Protein AF-A0A2G5IJX2-F1 (afdb_monomer_lite)

Radius of gyration: 26.27 Å; chains: 1; bounding box: 45×70×96 Å

pLDDT: mean 86.63, std 14.32, range [39.59, 98.12]

Sequence (289 aa):
MSSTRTEAAEQAESRHSSRAVPEVVTGLLVRKVVSAARAVIERFRAGTHHGLYPTAVEEILREFCLAHLGAALWSGMKDEAATAFRSGDGSPAGAGRYFLDRFIETVSVPERKEVTVVGHGSGVPLMNAFLAAFDARRGSAGSPLSADFRVRDVVALAPMCTFPELASTLRRRNTAFERFRMFALTDEAEKADHLVPVAYPRSLLYFVSGALERDPNGTSAAVPLSGMARWYGSGQTAGGAEAEEVRVVADAEPRAFVLSPGAECGARSHAQFRTDPALLANLQVMISG

Structure (mmCIF, N/CA/C/O backbone):
data_AF-A0A2G5IJX2-F1
#
_entry.id   AF-A0A2G5IJX2-F1
#
loop_
_atom_site.group_PDB
_atom_site.id
_atom_site.type_symbol
_atom_site.label_atom_id
_atom_site.label_alt_id
_atom_site.label_comp_id
_atom_site.label_asym_id
_atom_site.label_entity_id
_atom_site.label_seq_id
_atom_site.pdbx_PDB_ins_code
_atom_site.Cartn_x
_atom_site.Cartn_y
_atom_site.Cartn_z
_atom_site.occupancy
_atom_site.B_iso_or_equiv
_atom_site.auth_seq_id
_atom_site.auth_comp_id
_atom_site.auth_asym_id
_atom_site.auth_atom_id
_atom_site.pdbx_PDB_model_num
ATOM 1 N N . MET A 1 1 ? 20.531 53.215 -67.821 1.00 50.56 1 MET A N 1
ATOM 2 C CA . MET A 1 1 ? 19.531 52.208 -67.397 1.00 50.56 1 MET A CA 1
ATOM 3 C C . MET A 1 1 ? 20.175 50.834 -67.485 1.00 50.56 1 MET A C 1
ATOM 5 O O . MET A 1 1 ? 20.846 50.582 -68.471 1.00 50.56 1 MET A O 1
ATOM 9 N N . SER A 1 2 ? 19.945 49.989 -66.471 1.00 51.69 2 SER A N 1
ATOM 10 C CA . SER A 1 2 ? 20.238 48.542 -66.441 1.00 51.69 2 SER A CA 1
ATOM 11 C C . SER A 1 2 ? 21.600 48.052 -65.910 1.00 51.69 2 SER A C 1
ATOM 13 O O . SER A 1 2 ? 22.233 47.239 -66.569 1.00 51.69 2 SER A O 1
ATOM 15 N N . SER A 1 3 ? 22.037 48.465 -64.707 1.00 53.56 3 SER A N 1
ATOM 16 C CA . SER A 1 3 ? 23.084 47.702 -63.981 1.00 53.56 3 SER A CA 1
ATOM 17 C C . SER A 1 3 ? 23.148 47.925 -62.457 1.00 53.56 3 SER A C 1
ATOM 19 O O . SER A 1 3 ? 24.221 47.888 -61.875 1.00 53.56 3 SER A O 1
ATOM 21 N N . THR A 1 4 ? 22.025 48.183 -61.783 1.00 49.19 4 THR A N 1
ATOM 22 C CA . THR A 1 4 ? 21.986 48.268 -60.300 1.00 49.19 4 THR A CA 1
ATOM 23 C C . THR A 1 4 ? 20.818 47.504 -59.677 1.00 49.19 4 THR A C 1
ATOM 25 O O . THR A 1 4 ? 20.640 47.509 -58.465 1.00 49.19 4 THR A O 1
ATOM 28 N N . ARG A 1 5 ? 20.011 46.813 -60.496 1.00 46.12 5 ARG A N 1
ATOM 29 C CA . ARG A 1 5 ? 18.853 46.033 -60.027 1.00 46.12 5 ARG A CA 1
ATOM 30 C C . ARG A 1 5 ? 19.132 44.533 -59.890 1.00 46.12 5 ARG A C 1
ATOM 32 O O . ARG A 1 5 ? 18.280 43.827 -59.370 1.00 46.12 5 ARG A O 1
ATOM 39 N N . THR A 1 6 ? 20.305 44.071 -60.323 1.00 50.03 6 THR A N 1
ATOM 40 C CA . THR A 1 6 ? 20.683 42.648 -60.297 1.00 50.03 6 THR A CA 1
ATOM 41 C C . THR A 1 6 ? 21.482 42.287 -59.038 1.00 50.03 6 THR A C 1
ATOM 43 O O . THR A 1 6 ? 21.251 41.232 -58.463 1.00 50.03 6 THR A O 1
ATOM 46 N N . GLU A 1 7 ? 22.305 43.195 -58.502 1.00 44.94 7 GLU A N 1
ATOM 47 C CA . GLU A 1 7 ? 23.100 42.923 -57.286 1.00 44.94 7 GLU A CA 1
ATOM 48 C C . GLU A 1 7 ? 22.260 42.892 -55.994 1.00 44.94 7 GLU A C 1
ATOM 50 O O . GLU A 1 7 ? 22.584 42.174 -55.051 1.00 44.94 7 GLU A O 1
ATOM 55 N N . ALA A 1 8 ? 21.129 43.608 -55.955 1.00 45.62 8 ALA A N 1
ATOM 56 C CA . ALA A 1 8 ? 20.218 43.583 -54.806 1.00 45.62 8 ALA A CA 1
ATOM 57 C C . ALA A 1 8 ? 19.351 42.308 -54.738 1.00 45.62 8 ALA A C 1
ATOM 59 O O . ALA A 1 8 ? 18.796 42.005 -53.682 1.00 45.62 8 ALA A O 1
ATOM 60 N N . ALA A 1 9 ? 19.228 41.563 -55.843 1.00 44.25 9 ALA A N 1
ATOM 61 C CA . ALA A 1 9 ? 18.498 40.296 -55.883 1.00 44.25 9 ALA A CA 1
ATOM 62 C C . ALA A 1 9 ? 19.392 39.109 -55.480 1.00 44.25 9 ALA A C 1
ATOM 64 O O . ALA A 1 9 ? 18.929 38.200 -54.800 1.00 44.25 9 ALA A O 1
ATOM 65 N N . GLU A 1 10 ? 20.688 39.163 -55.794 1.00 41.50 10 GLU A N 1
ATOM 66 C CA . GLU A 1 10 ? 21.641 38.087 -55.483 1.00 41.50 10 GLU A CA 1
ATOM 67 C C . GLU A 1 10 ? 22.103 38.101 -54.011 1.00 41.50 10 GLU A C 1
ATOM 69 O O . GLU A 1 10 ? 22.439 37.067 -53.437 1.00 41.50 10 GLU A O 1
ATOM 74 N N . GLN A 1 11 ? 22.017 39.253 -53.332 1.00 43.00 11 GLN A N 1
ATOM 75 C CA . GLN A 1 11 ? 22.249 39.349 -51.882 1.00 43.00 11 GLN A CA 1
ATOM 76 C C . GLN A 1 11 ? 21.016 39.016 -51.022 1.00 43.00 11 GLN A C 1
ATOM 78 O O . GLN A 1 11 ? 21.132 38.899 -49.800 1.00 43.00 11 GLN A O 1
ATOM 83 N N . ALA A 1 12 ? 19.839 38.834 -51.629 1.00 41.88 12 ALA A N 1
ATOM 84 C CA . ALA A 1 12 ? 18.621 38.439 -50.919 1.00 41.88 12 ALA A CA 1
ATOM 85 C C . ALA A 1 12 ? 18.443 36.909 -50.834 1.00 41.88 12 ALA A C 1
ATOM 87 O O . ALA A 1 12 ? 17.737 36.431 -49.944 1.00 41.88 12 ALA A O 1
ATOM 88 N N . GLU A 1 13 ? 19.122 36.141 -51.693 1.00 40.66 13 GLU A N 1
ATOM 89 C CA . GLU A 1 13 ? 18.984 34.679 -51.787 1.00 40.66 13 GLU A CA 1
ATOM 90 C C . GLU A 1 13 ? 19.994 33.887 -50.934 1.00 40.66 13 GLU A C 1
ATOM 92 O O . GLU A 1 13 ? 19.874 32.675 -50.791 1.00 40.66 13 GLU A O 1
ATOM 97 N N . SER A 1 14 ? 20.930 34.555 -50.249 1.00 39.59 14 SER A N 1
ATOM 98 C CA . SER A 1 14 ? 21.799 33.909 -49.245 1.00 39.59 14 SER A CA 1
ATOM 99 C C . SER A 1 14 ? 21.204 33.896 -47.828 1.00 39.59 14 SER A C 1
ATOM 101 O O . SER A 1 14 ? 21.838 33.446 -46.871 1.00 39.59 14 SER A O 1
ATOM 103 N N . ARG A 1 15 ? 19.942 34.322 -47.671 1.00 46.12 15 ARG A N 1
ATOM 104 C CA . ARG A 1 15 ? 19.163 34.182 -46.430 1.00 46.12 15 ARG A CA 1
ATOM 105 C C . ARG A 1 15 ? 18.418 32.847 -46.356 1.00 46.12 15 ARG A C 1
ATOM 107 O O . ARG A 1 15 ? 17.206 32.841 -46.168 1.00 46.12 15 ARG A O 1
ATOM 114 N N . HIS A 1 16 ? 19.112 31.714 -46.426 1.00 50.38 16 HIS A N 1
ATOM 115 C CA . HIS A 1 16 ? 18.607 30.471 -45.826 1.00 50.38 16 HIS A CA 1
ATOM 116 C C . HIS A 1 16 ? 19.690 29.392 -45.791 1.00 50.38 16 HIS A C 1
ATOM 118 O O . HIS A 1 16 ? 19.824 28.628 -46.731 1.00 50.38 16 HIS A O 1
ATOM 124 N N . SER A 1 17 ? 20.458 29.314 -44.704 1.00 48.25 17 SER A N 1
ATOM 125 C CA . SER A 1 17 ? 20.864 28.041 -44.084 1.00 48.25 17 SER A CA 1
ATOM 126 C C . SER A 1 17 ? 21.928 28.306 -43.023 1.00 48.25 17 SER A C 1
ATOM 128 O O . SER A 1 17 ? 23.108 28.449 -43.315 1.00 48.25 17 SER A O 1
ATOM 130 N N . SER A 1 18 ? 21.489 28.404 -41.774 1.00 45.72 18 SER A N 1
ATOM 131 C CA . SER A 1 18 ? 22.202 27.869 -40.610 1.00 45.72 18 SER A CA 1
ATOM 132 C C . SER A 1 18 ? 21.302 28.109 -39.403 1.00 45.72 18 SER A C 1
ATOM 134 O O . SER A 1 18 ? 21.444 29.063 -38.639 1.00 45.72 18 SER A O 1
ATOM 136 N N . ARG A 1 19 ? 20.279 27.258 -39.264 1.00 48.44 19 ARG A N 1
ATOM 137 C CA . ARG A 1 19 ? 19.628 27.075 -37.968 1.00 48.44 19 ARG A CA 1
ATOM 138 C C . ARG A 1 19 ? 20.683 26.439 -37.071 1.00 48.44 19 ARG A C 1
ATOM 140 O O . ARG A 1 19 ? 20.868 25.231 -37.142 1.00 48.44 19 ARG A O 1
ATOM 147 N N . ALA A 1 20 ? 21.352 27.230 -36.238 1.00 48.75 20 ALA A N 1
ATOM 148 C CA . ALA A 1 20 ? 22.233 26.771 -35.162 1.00 48.75 20 ALA A CA 1
ATOM 149 C C . ALA A 1 20 ? 21.426 26.121 -34.014 1.00 48.75 20 ALA A C 1
ATOM 151 O O . ALA A 1 20 ? 21.497 26.527 -32.860 1.00 48.75 20 ALA A O 1
ATOM 152 N N . VAL A 1 21 ? 20.605 25.127 -34.363 1.00 58.34 21 VAL A N 1
ATOM 153 C CA . VAL A 1 21 ? 19.832 24.273 -33.460 1.00 58.34 21 VAL A CA 1
ATOM 154 C C . VAL A 1 21 ? 20.131 22.752 -33.606 1.00 58.34 21 VAL A C 1
ATOM 156 O O . VAL A 1 21 ? 19.516 22.003 -32.856 1.00 58.34 21 VAL A O 1
ATOM 159 N N . PRO A 1 22 ? 21.055 22.179 -34.426 1.00 53.84 22 PRO A N 1
ATOM 160 C CA . PRO A 1 22 ? 21.053 20.718 -34.590 1.00 53.84 22 PRO A CA 1
ATOM 161 C C . PRO A 1 22 ? 21.920 19.974 -33.562 1.00 53.84 22 PRO A C 1
ATOM 163 O O . PRO A 1 22 ? 21.490 18.946 -33.054 1.00 53.84 22 PRO A O 1
ATOM 166 N N . GLU A 1 23 ? 23.115 20.450 -33.204 1.00 57.66 23 GLU A N 1
ATOM 167 C CA . GLU A 1 23 ? 24.083 19.603 -32.476 1.00 57.66 23 GLU A CA 1
ATOM 168 C C . GLU A 1 23 ? 23.826 19.509 -30.970 1.00 57.66 23 GLU A C 1
ATOM 170 O O . GLU A 1 23 ? 23.834 18.415 -30.410 1.00 57.66 23 GLU A O 1
ATOM 175 N N . VAL A 1 24 ? 23.539 20.633 -30.308 1.00 63.16 24 VAL A N 1
ATOM 176 C CA . VAL A 1 24 ? 23.320 20.661 -28.849 1.00 63.16 24 VAL A CA 1
ATOM 177 C C . VAL A 1 24 ? 22.044 19.904 -28.467 1.00 63.16 24 VAL A C 1
ATOM 179 O O . VAL A 1 24 ? 22.038 19.134 -27.506 1.00 63.16 24 VAL A O 1
ATOM 182 N N . VAL A 1 25 ? 20.975 20.069 -29.254 1.00 69.19 25 VAL A N 1
ATOM 183 C CA . VAL A 1 25 ? 19.702 19.358 -29.051 1.00 69.19 25 VAL A CA 1
ATOM 184 C C . VAL A 1 25 ? 19.871 17.859 -29.317 1.00 69.19 25 VAL A C 1
ATOM 186 O O . VAL A 1 25 ? 19.402 17.042 -28.524 1.00 69.19 25 VAL A O 1
ATOM 189 N N . THR A 1 26 ? 20.605 17.486 -30.372 1.00 76.12 26 THR A N 1
ATOM 190 C CA . THR A 1 26 ? 20.897 16.078 -30.689 1.00 76.12 26 THR A CA 1
ATOM 191 C C . THR A 1 26 ? 21.760 15.425 -29.609 1.00 76.12 26 THR A C 1
ATOM 193 O O . THR A 1 26 ? 21.440 14.330 -29.153 1.00 76.12 26 THR A O 1
ATOM 196 N N . GLY A 1 27 ? 22.803 16.105 -29.125 1.00 78.94 27 GLY A N 1
ATOM 197 C CA . GLY A 1 27 ? 23.667 15.599 -28.055 1.00 78.94 27 GLY A CA 1
ATOM 198 C C . GLY A 1 27 ? 22.918 15.373 -26.738 1.00 78.94 27 GLY A C 1
ATOM 199 O O . GLY A 1 27 ? 23.104 14.342 -26.087 1.00 78.94 27 GLY A O 1
ATOM 200 N N . LEU A 1 28 ? 22.016 16.288 -26.365 1.00 82.69 28 LEU A N 1
ATOM 201 C CA . LEU A 1 28 ? 21.167 16.132 -25.180 1.00 82.69 28 LEU A CA 1
ATOM 202 C C . LEU A 1 28 ? 20.201 14.945 -25.315 1.00 82.69 28 LEU A C 1
ATOM 204 O O . LEU A 1 28 ? 20.053 14.166 -24.372 1.00 82.69 28 LEU A O 1
ATOM 208 N N . LEU A 1 29 ? 19.570 14.791 -26.482 1.00 84.88 29 LEU A N 1
ATOM 209 C CA . LEU A 1 29 ? 18.656 13.684 -26.761 1.00 84.88 29 LEU A CA 1
ATOM 210 C C . LEU A 1 29 ? 19.381 12.334 -26.682 1.00 84.88 29 LEU A C 1
ATOM 212 O O . LEU A 1 29 ? 18.920 11.432 -25.984 1.00 84.88 29 LEU A O 1
ATOM 216 N N . VAL A 1 30 ? 20.547 12.216 -27.327 1.00 87.38 30 VAL A N 1
ATOM 217 C CA . VAL A 1 30 ? 21.383 11.007 -27.279 1.00 87.38 30 VAL A CA 1
ATOM 218 C C . VAL A 1 30 ? 21.749 10.667 -25.837 1.00 87.38 30 VAL A C 1
ATOM 220 O O . VAL A 1 30 ? 21.591 9.520 -25.422 1.00 87.38 30 VAL A O 1
ATOM 223 N N . ARG A 1 31 ? 22.162 11.656 -25.034 1.00 88.94 31 ARG A N 1
ATOM 224 C CA . ARG A 1 31 ? 22.497 11.438 -23.621 1.00 88.94 31 ARG A CA 1
ATOM 225 C C . ARG A 1 31 ? 21.313 10.889 -22.821 1.00 88.94 31 ARG A C 1
ATOM 227 O O . ARG A 1 31 ? 21.507 9.960 -22.041 1.00 88.94 31 ARG A O 1
ATOM 234 N N . LYS A 1 32 ? 20.103 11.423 -23.018 1.00 90.19 32 LYS A N 1
ATOM 235 C CA . LYS A 1 32 ? 18.889 10.935 -22.337 1.00 90.19 32 LYS A CA 1
ATOM 236 C C . LYS A 1 32 ? 18.510 9.520 -22.763 1.00 90.19 32 LYS A C 1
ATOM 238 O O . LYS A 1 32 ? 18.195 8.698 -21.911 1.00 90.19 32 LYS A O 1
ATOM 243 N N . VAL A 1 33 ? 18.606 9.205 -24.056 1.00 90.19 33 VAL A N 1
ATOM 244 C CA . VAL A 1 33 ? 18.360 7.845 -24.567 1.00 90.19 33 VAL A CA 1
ATOM 245 C C . VAL A 1 33 ? 19.360 6.847 -23.979 1.00 90.19 33 VAL A C 1
ATOM 247 O O . VAL A 1 33 ? 18.959 5.778 -23.525 1.00 90.19 33 VAL A O 1
ATOM 250 N N . VAL A 1 34 ? 20.649 7.197 -23.934 1.00 92.38 34 VAL A N 1
ATOM 251 C CA . VAL A 1 34 ? 21.687 6.351 -23.324 1.00 92.38 34 VAL A CA 1
ATOM 252 C C . VAL A 1 34 ? 21.441 6.168 -21.823 1.00 92.38 34 VAL A C 1
ATOM 254 O O . VAL A 1 34 ? 21.577 5.051 -21.328 1.00 92.38 34 VAL A O 1
ATOM 257 N N . SER A 1 35 ? 21.045 7.229 -21.110 1.00 92.62 35 SER A N 1
ATOM 258 C CA . SER A 1 35 ? 20.686 7.159 -19.686 1.00 92.62 35 SER A CA 1
ATOM 259 C C . SER A 1 35 ? 19.522 6.193 -19.451 1.00 92.62 35 SER A C 1
ATOM 261 O O . SER A 1 35 ? 19.650 5.253 -18.667 1.00 92.62 35 SER A O 1
ATOM 263 N N . ALA A 1 36 ? 18.438 6.333 -20.223 1.00 92.88 36 ALA A N 1
ATOM 264 C CA . ALA A 1 36 ? 17.286 5.439 -20.151 1.00 92.88 36 ALA A CA 1
ATOM 265 C C . ALA A 1 36 ? 17.672 3.981 -20.457 1.00 92.88 36 ALA A C 1
ATOM 267 O O . ALA A 1 36 ? 17.325 3.075 -19.704 1.00 92.88 36 ALA A O 1
ATOM 268 N N . ALA A 1 37 ? 18.440 3.736 -21.524 1.00 94.69 37 ALA A N 1
ATOM 269 C CA . ALA A 1 37 ? 18.886 2.390 -21.886 1.00 94.69 37 ALA A CA 1
ATOM 270 C C . ALA A 1 37 ? 19.747 1.747 -20.785 1.00 94.69 37 ALA A C 1
ATOM 272 O O . ALA A 1 37 ? 19.583 0.566 -20.471 1.00 94.69 37 ALA A O 1
ATOM 273 N N . ARG A 1 38 ? 20.637 2.529 -20.162 1.00 96.00 38 ARG A N 1
ATOM 274 C CA . ARG A 1 38 ? 21.440 2.081 -19.022 1.00 96.00 38 ARG A CA 1
ATOM 275 C C . ARG A 1 38 ? 20.556 1.720 -17.827 1.00 96.00 38 ARG A C 1
ATOM 277 O O . ARG A 1 38 ? 20.732 0.637 -17.273 1.00 96.00 38 ARG A O 1
ATOM 284 N N . ALA A 1 39 ? 19.594 2.573 -17.478 1.00 94.44 39 ALA A N 1
ATOM 285 C CA . ALA A 1 39 ? 18.667 2.331 -16.375 1.00 94.44 39 ALA A CA 1
ATOM 286 C C . ALA A 1 39 ? 17.822 1.060 -16.594 1.00 94.44 39 ALA A C 1
ATOM 288 O O . ALA A 1 39 ? 17.653 0.266 -15.667 1.00 94.44 39 ALA A O 1
ATOM 289 N N . VAL A 1 40 ? 17.383 0.786 -17.833 1.00 96.81 40 VAL A N 1
ATOM 290 C CA . VAL A 1 40 ? 16.711 -0.482 -18.179 1.00 96.81 40 VAL A CA 1
ATOM 291 C C . VAL A 1 40 ? 17.616 -1.669 -17.836 1.00 96.81 40 VAL A C 1
ATOM 293 O O . VAL A 1 40 ? 17.194 -2.576 -17.121 1.00 96.81 40 VAL A O 1
ATOM 296 N N . ILE A 1 41 ? 18.869 -1.668 -18.304 1.00 96.62 41 ILE A N 1
ATOM 297 C CA . ILE A 1 41 ? 19.823 -2.765 -18.058 1.00 96.62 41 ILE A CA 1
ATOM 298 C C . ILE A 1 41 ? 20.063 -2.958 -16.557 1.00 96.62 41 ILE A C 1
ATOM 300 O O . ILE A 1 41 ? 20.083 -4.092 -16.075 1.00 96.62 41 ILE A O 1
ATOM 304 N N . GLU A 1 42 ? 20.231 -1.866 -15.812 1.00 94.62 42 GLU A N 1
ATOM 305 C CA . GLU A 1 42 ? 20.437 -1.902 -14.363 1.00 94.62 42 GLU A CA 1
ATOM 306 C C . GLU A 1 42 ? 19.240 -2.529 -13.638 1.00 94.62 42 GLU A C 1
ATOM 308 O O . GLU A 1 42 ? 19.439 -3.386 -12.777 1.00 94.62 42 GLU A O 1
ATOM 313 N N . ARG A 1 43 ? 18.003 -2.231 -14.048 1.00 93.31 43 ARG A N 1
ATOM 314 C CA . ARG A 1 43 ? 16.804 -2.868 -13.478 1.00 93.31 43 ARG A CA 1
ATOM 315 C C . ARG A 1 43 ? 16.674 -4.346 -13.802 1.00 93.31 43 ARG A C 1
ATOM 317 O O . ARG A 1 43 ? 16.185 -5.107 -12.969 1.00 93.31 43 ARG A O 1
ATOM 324 N N . PHE A 1 44 ? 17.104 -4.777 -14.985 1.00 94.69 44 PHE A N 1
ATOM 325 C CA . PHE A 1 44 ? 17.163 -6.206 -15.299 1.00 94.69 44 PHE A CA 1
ATOM 326 C C . PHE A 1 44 ? 18.192 -6.925 -14.426 1.00 94.69 44 PHE A C 1
ATOM 328 O O . PHE A 1 44 ? 17.886 -7.974 -13.869 1.00 94.69 44 PHE A O 1
ATOM 335 N N . ARG A 1 45 ? 19.376 -6.329 -14.236 1.00 92.56 45 ARG A N 1
ATOM 336 C CA . ARG A 1 45 ? 20.413 -6.870 -13.342 1.00 92.56 45 ARG A CA 1
ATOM 337 C C . ARG A 1 45 ? 19.962 -6.918 -11.884 1.00 92.56 45 ARG A C 1
ATOM 339 O O . ARG A 1 45 ? 20.265 -7.883 -11.196 1.00 92.56 45 ARG A O 1
ATOM 346 N N . ALA A 1 46 ? 19.235 -5.900 -11.433 1.00 89.62 46 ALA A N 1
ATOM 347 C CA . ALA A 1 46 ? 18.722 -5.801 -10.070 1.00 89.62 46 ALA A CA 1
ATOM 348 C C . ALA A 1 46 ? 17.423 -6.596 -9.833 1.00 89.62 46 ALA A C 1
ATOM 350 O O . ALA A 1 46 ? 16.908 -6.588 -8.721 1.00 89.62 46 ALA A O 1
ATOM 351 N N . GLY A 1 47 ? 16.843 -7.232 -10.860 1.00 89.62 47 GLY A N 1
ATOM 352 C CA . GLY A 1 47 ? 15.558 -7.933 -10.741 1.00 89.62 47 GLY A CA 1
ATOM 353 C C . GLY A 1 47 ? 14.347 -7.012 -10.522 1.00 89.62 47 GLY A C 1
ATOM 354 O O . GLY A 1 47 ? 13.251 -7.490 -10.233 1.00 89.62 47 GLY A O 1
ATOM 355 N N . THR A 1 48 ? 14.507 -5.694 -10.690 1.00 92.06 48 THR A N 1
ATOM 356 C CA . THR A 1 48 ? 13.448 -4.696 -10.466 1.00 92.06 48 THR A CA 1
ATOM 357 C C . THR A 1 48 ? 12.694 -4.287 -11.735 1.00 92.06 48 THR A C 1
ATOM 359 O O . THR A 1 48 ? 11.824 -3.414 -11.703 1.00 92.06 48 THR A O 1
ATOM 362 N N . HIS A 1 49 ? 12.998 -4.910 -12.875 1.00 93.94 49 HIS A N 1
ATOM 363 C CA . HIS A 1 49 ? 12.310 -4.681 -14.148 1.00 93.94 49 HIS A CA 1
ATOM 364 C C . HIS A 1 49 ? 10.838 -5.131 -14.112 1.00 93.94 49 HIS A C 1
ATOM 366 O O . HIS A 1 49 ? 10.459 -6.023 -13.354 1.00 93.94 49 HIS A O 1
ATOM 372 N N . HIS A 1 50 ? 10.015 -4.554 -14.990 1.00 94.94 50 HIS A N 1
ATOM 373 C CA . HIS A 1 50 ? 8.579 -4.847 -15.164 1.00 94.94 50 HIS A CA 1
ATOM 374 C C . HIS A 1 50 ? 8.265 -5.644 -16.448 1.00 94.94 50 HIS A C 1
ATOM 376 O O . HIS A 1 50 ? 7.112 -5.841 -16.849 1.00 94.94 50 HIS A O 1
ATOM 382 N N . GLY A 1 51 ? 9.328 -6.128 -17.095 1.00 94.69 51 GLY A N 1
ATOM 383 C CA . GLY A 1 51 ? 9.332 -6.632 -18.469 1.00 94.69 51 GLY A CA 1
ATOM 384 C C . GLY A 1 51 ? 9.885 -5.568 -19.414 1.00 94.69 51 GLY A C 1
ATOM 385 O O . GLY A 1 51 ? 9.852 -4.386 -19.085 1.00 94.69 51 GLY A O 1
ATOM 386 N N . LEU A 1 52 ? 10.426 -5.969 -20.565 1.00 95.94 52 LEU A N 1
ATOM 387 C CA . LEU A 1 52 ? 11.229 -5.065 -21.398 1.00 95.94 52 LEU A CA 1
ATOM 388 C C . LEU A 1 52 ? 10.462 -3.805 -21.816 1.00 95.94 52 LEU A C 1
ATOM 390 O O . LEU A 1 52 ? 10.926 -2.700 -21.560 1.00 95.94 52 LEU A O 1
ATOM 394 N N . TYR A 1 53 ? 9.272 -3.983 -22.396 1.00 95.38 53 TYR A N 1
ATOM 395 C CA . TYR A 1 53 ? 8.440 -2.878 -22.869 1.00 95.38 53 TYR A CA 1
ATOM 396 C C . TYR A 1 53 ? 8.049 -1.884 -21.755 1.00 95.38 53 TYR A C 1
ATOM 398 O O . TYR A 1 53 ? 8.431 -0.720 -21.864 1.00 95.38 53 TYR A O 1
ATOM 406 N N . PRO A 1 54 ? 7.369 -2.289 -20.659 1.00 95.38 54 PRO A N 1
ATOM 407 C CA . PRO A 1 54 ? 6.991 -1.346 -19.602 1.00 95.38 54 PRO A CA 1
ATOM 408 C C . PRO A 1 54 ? 8.203 -0.720 -18.903 1.00 95.38 54 PRO A C 1
ATOM 410 O O . PRO A 1 54 ? 8.181 0.472 -18.630 1.00 95.38 54 PRO A O 1
ATOM 413 N N . THR A 1 55 ? 9.293 -1.473 -18.705 1.00 96.75 55 THR A N 1
ATOM 414 C CA . THR A 1 55 ? 10.537 -0.926 -18.127 1.00 96.75 55 THR A CA 1
ATOM 415 C C . THR A 1 55 ? 11.106 0.179 -19.016 1.00 96.75 55 THR A C 1
ATOM 417 O O . THR A 1 55 ? 11.459 1.238 -18.515 1.00 96.75 55 THR A O 1
ATOM 420 N N . ALA A 1 56 ? 11.156 -0.029 -20.336 1.00 95.25 56 ALA A N 1
ATOM 421 C CA . ALA A 1 56 ? 11.629 0.992 -21.267 1.00 95.25 56 ALA A CA 1
ATOM 422 C C . ALA A 1 56 ? 10.738 2.243 -21.246 1.00 95.25 56 ALA A C 1
ATOM 424 O O . ALA A 1 56 ? 11.259 3.355 -21.196 1.00 95.25 56 ALA A O 1
ATOM 425 N N . VAL A 1 57 ? 9.411 2.072 -21.232 1.00 93.81 57 VAL A N 1
ATOM 426 C CA . VAL A 1 57 ? 8.468 3.195 -21.115 1.00 93.81 57 VAL A CA 1
ATOM 427 C C . VAL A 1 57 ? 8.689 3.958 -19.805 1.00 93.81 57 VAL A C 1
ATOM 429 O O . VAL A 1 57 ? 8.777 5.181 -19.830 1.00 93.81 57 VAL A O 1
ATOM 432 N N . GLU A 1 58 ? 8.848 3.266 -18.676 1.00 93.94 58 GLU A N 1
ATOM 433 C CA . GLU A 1 58 ? 9.121 3.879 -17.369 1.00 93.94 58 GLU A CA 1
ATOM 434 C C . GLU A 1 58 ? 10.412 4.708 -17.370 1.00 93.94 58 GLU A C 1
ATOM 436 O O . GLU A 1 58 ? 10.387 5.860 -16.937 1.00 93.94 58 GLU A O 1
ATOM 441 N N . GLU A 1 59 ? 11.523 4.174 -17.897 1.00 93.38 59 GLU A N 1
ATOM 442 C CA . GLU A 1 59 ? 12.787 4.925 -17.963 1.00 93.38 59 GLU A CA 1
ATOM 443 C C . GLU A 1 59 ? 12.706 6.133 -18.894 1.00 93.38 59 GLU A C 1
ATOM 445 O O . GLU A 1 59 ? 13.247 7.194 -18.584 1.00 93.38 59 GLU A O 1
ATOM 450 N N . ILE A 1 60 ? 12.002 6.006 -20.021 1.00 90.69 60 ILE A N 1
ATOM 451 C CA . ILE A 1 60 ? 11.767 7.136 -20.923 1.00 90.69 60 ILE A CA 1
ATOM 452 C C . ILE A 1 60 ? 10.944 8.210 -20.199 1.00 90.69 60 ILE A C 1
ATOM 454 O O . ILE A 1 60 ? 11.301 9.385 -20.229 1.00 90.69 60 ILE A O 1
ATOM 458 N N . LEU A 1 61 ? 9.871 7.841 -19.499 1.00 88.69 61 LEU A N 1
ATOM 459 C CA . LEU A 1 61 ? 9.056 8.809 -18.762 1.00 88.69 61 LEU A CA 1
ATOM 460 C C . LEU A 1 61 ? 9.846 9.497 -17.641 1.00 88.69 61 LEU A C 1
ATOM 462 O O . LEU A 1 61 ? 9.664 10.703 -17.434 1.00 88.69 61 LEU A O 1
ATOM 466 N N . ARG A 1 62 ? 10.743 8.764 -16.966 1.00 87.50 62 ARG A N 1
ATOM 467 C CA . ARG A 1 62 ? 11.680 9.312 -15.974 1.00 87.50 62 ARG A CA 1
ATOM 468 C C . ARG A 1 62 ? 12.634 10.337 -16.567 1.00 87.50 62 ARG A C 1
ATOM 470 O O . ARG A 1 62 ? 12.762 11.432 -16.028 1.00 87.50 62 ARG A O 1
ATOM 477 N N . GLU A 1 63 ? 13.272 10.003 -17.683 1.00 86.88 63 GLU A N 1
ATOM 478 C CA . GLU A 1 63 ? 14.279 10.859 -18.309 1.00 86.88 63 GLU A CA 1
ATOM 479 C C . GLU A 1 63 ? 13.679 12.080 -19.019 1.00 86.88 63 GLU A C 1
ATOM 481 O O . GLU A 1 63 ? 14.291 13.149 -19.037 1.00 86.88 63 GLU A O 1
ATOM 486 N N . PHE A 1 64 ? 12.487 11.964 -19.608 1.00 78.94 64 PHE A N 1
ATOM 487 C CA . PHE A 1 64 ? 11.894 12.998 -20.470 1.00 78.94 64 PHE A CA 1
ATOM 488 C C . PHE A 1 64 ? 10.812 13.856 -19.779 1.00 78.94 64 PHE A C 1
ATOM 490 O O . PHE A 1 64 ? 9.959 14.446 -20.436 1.00 78.94 64 PHE A O 1
ATOM 497 N N . CYS A 1 65 ? 10.883 13.993 -18.452 1.00 62.34 65 CYS A N 1
ATOM 498 C CA . CYS A 1 65 ? 10.123 14.944 -17.622 1.00 62.34 65 CYS A CA 1
ATOM 499 C C . CYS A 1 65 ? 8.615 14.705 -17.416 1.00 62.34 65 CYS A C 1
ATOM 501 O O . CYS A 1 65 ? 8.040 15.363 -16.548 1.00 62.34 65 CYS A O 1
ATOM 503 N N . LEU A 1 66 ? 7.964 13.752 -18.094 1.00 59.16 66 LEU A N 1
ATOM 504 C CA . LEU A 1 66 ? 6.573 13.384 -17.763 1.00 59.16 66 LEU A CA 1
ATOM 505 C C . LEU A 1 66 ? 6.466 12.755 -16.361 1.00 59.16 66 LEU A C 1
ATOM 507 O O . LEU A 1 66 ? 5.464 12.950 -15.669 1.00 59.16 66 LEU A O 1
ATOM 511 N N . ALA A 1 67 ? 7.530 12.098 -15.890 1.00 57.62 67 ALA A N 1
ATOM 512 C CA . ALA A 1 67 ? 7.620 11.636 -14.511 1.00 57.62 67 ALA A CA 1
ATOM 513 C C . ALA A 1 67 ? 7.743 12.779 -13.497 1.00 57.62 67 ALA A C 1
ATOM 515 O O . ALA A 1 67 ? 7.324 12.594 -12.366 1.00 57.62 67 ALA A O 1
ATOM 516 N N . HIS A 1 68 ? 8.275 13.962 -13.835 1.00 63.19 68 HIS A N 1
ATOM 517 C CA . HIS A 1 68 ? 8.368 15.042 -12.842 1.00 63.19 68 HIS A CA 1
ATOM 518 C C . HIS A 1 68 ? 6.989 15.551 -12.434 1.00 63.19 68 HIS A C 1
ATOM 520 O O . HIS A 1 68 ? 6.782 15.766 -11.247 1.00 63.19 68 HIS A O 1
ATOM 526 N N . LEU A 1 69 ? 6.037 15.659 -13.367 1.00 73.88 69 LEU A N 1
ATOM 527 C CA . LEU A 1 69 ? 4.667 16.051 -13.035 1.00 73.88 69 LEU A CA 1
ATOM 528 C C . LEU A 1 69 ? 3.925 14.932 -12.299 1.00 73.88 69 LEU A C 1
ATOM 530 O O . LEU A 1 69 ? 3.403 15.159 -11.213 1.00 73.88 69 LEU A O 1
ATOM 534 N N . GLY A 1 70 ? 3.904 13.719 -12.861 1.00 72.88 70 GLY A N 1
ATOM 535 C CA . GLY A 1 70 ? 3.186 12.595 -12.253 1.00 72.88 70 GLY A CA 1
ATOM 536 C C . GLY A 1 70 ? 3.721 12.244 -10.866 1.00 72.88 70 GLY A C 1
ATOM 537 O O . GLY A 1 70 ? 2.953 12.019 -9.937 1.00 72.88 70 GLY A O 1
ATOM 538 N N . ALA A 1 71 ? 5.039 12.263 -10.699 1.00 73.50 71 ALA A N 1
ATOM 539 C CA . ALA A 1 71 ? 5.642 11.975 -9.415 1.00 73.50 71 ALA A CA 1
ATOM 540 C C . ALA A 1 71 ? 5.611 13.172 -8.458 1.00 73.50 71 ALA A C 1
ATOM 542 O O . ALA A 1 71 ? 5.576 12.953 -7.259 1.00 73.50 71 ALA A O 1
ATOM 543 N N . ALA A 1 72 ? 5.575 14.424 -8.934 1.00 79.50 72 ALA A N 1
ATOM 544 C CA . ALA A 1 72 ? 5.277 15.559 -8.055 1.00 79.50 72 ALA A CA 1
ATOM 545 C C . ALA A 1 72 ? 3.843 15.482 -7.520 1.00 79.50 72 ALA A C 1
ATOM 547 O O . ALA A 1 72 ? 3.633 15.719 -6.337 1.00 79.50 72 ALA A O 1
ATOM 548 N N . LEU A 1 73 ? 2.873 15.095 -8.356 1.00 82.81 73 LEU A N 1
ATOM 549 C CA . LEU A 1 73 ? 1.499 14.837 -7.912 1.00 82.81 73 LEU A CA 1
ATOM 550 C C . LEU A 1 73 ? 1.449 13.678 -6.908 1.00 82.81 73 LEU A C 1
ATOM 552 O O . LEU A 1 73 ? 0.791 13.786 -5.878 1.00 82.81 73 LEU A O 1
ATOM 556 N N . TRP A 1 74 ? 2.178 12.593 -7.177 1.00 87.69 74 TRP A N 1
ATOM 557 C CA . TRP A 1 74 ? 2.281 11.450 -6.269 1.00 87.69 74 TRP A CA 1
ATOM 558 C C . TRP A 1 74 ? 2.919 11.819 -4.922 1.00 87.69 74 TRP A C 1
ATOM 560 O O . TRP A 1 74 ? 2.354 11.519 -3.872 1.00 87.69 74 TRP A O 1
ATOM 570 N N . SER A 1 75 ? 4.064 12.507 -4.942 1.00 85.00 75 SER A N 1
ATOM 571 C CA . SER A 1 75 ? 4.730 13.006 -3.737 1.00 85.00 75 SER A CA 1
ATOM 572 C C . SER A 1 75 ? 3.842 13.986 -2.980 1.00 85.00 75 SER A C 1
ATOM 574 O O . SER A 1 75 ? 3.667 13.811 -1.783 1.00 85.00 75 SER A O 1
ATOM 576 N N . GLY A 1 76 ? 3.197 14.932 -3.669 1.00 86.56 76 GLY A N 1
ATOM 577 C CA . GLY A 1 76 ? 2.262 15.876 -3.057 1.00 86.56 76 GLY A CA 1
ATOM 578 C C . GLY A 1 76 ? 1.098 15.173 -2.357 1.00 86.56 76 GLY A C 1
ATOM 579 O O . GLY A 1 76 ? 0.774 15.507 -1.225 1.00 86.56 76 GLY A O 1
ATOM 580 N N . MET A 1 77 ? 0.535 14.127 -2.966 1.00 90.31 77 MET A N 1
ATOM 581 C CA . MET A 1 77 ? -0.510 13.307 -2.346 1.00 90.31 77 MET A CA 1
ATOM 582 C C . MET A 1 77 ? -0.008 12.565 -1.092 1.00 90.31 77 MET A C 1
ATOM 584 O O . MET A 1 77 ? -0.710 12.515 -0.080 1.00 90.31 77 MET A O 1
ATOM 588 N N . LYS A 1 78 ? 1.200 11.982 -1.129 1.00 89.94 78 LYS A N 1
ATOM 589 C CA . LYS A 1 78 ? 1.802 11.339 0.053 1.00 89.94 78 LYS A CA 1
ATOM 590 C C . LYS A 1 78 ? 2.121 12.347 1.155 1.00 89.94 78 LYS A C 1
ATOM 592 O O . LYS A 1 78 ? 1.887 12.048 2.325 1.00 89.94 78 LYS A O 1
ATOM 597 N N . ASP A 1 79 ? 2.603 13.529 0.791 1.00 89.75 79 ASP A N 1
ATOM 598 C CA . ASP A 1 79 ? 2.865 14.623 1.720 1.00 89.75 79 ASP A CA 1
ATOM 599 C C . ASP A 1 79 ? 1.557 15.075 2.375 1.00 89.75 79 ASP A C 1
ATOM 601 O O . ASP A 1 79 ? 1.453 15.095 3.600 1.00 89.75 79 ASP A O 1
ATOM 605 N N . GLU A 1 80 ? 0.507 15.343 1.599 1.00 89.19 80 GLU A N 1
ATOM 606 C CA . GLU A 1 80 ? -0.825 15.654 2.128 1.00 89.19 80 GLU A CA 1
ATOM 607 C C . GLU A 1 80 ? -1.296 14.592 3.129 1.00 89.19 80 GLU A C 1
ATOM 609 O O . GLU A 1 80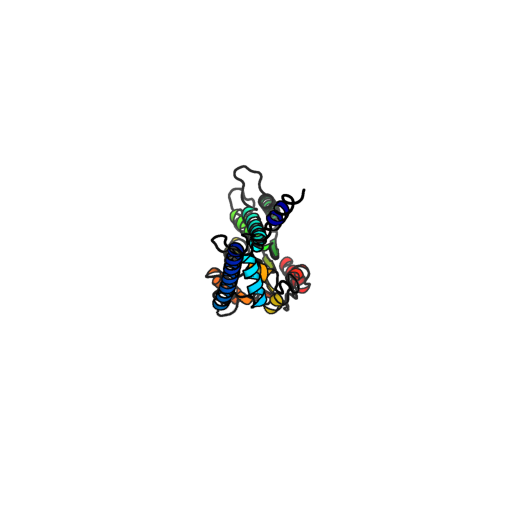 ? -1.674 14.937 4.248 1.00 89.19 80 GLU A O 1
ATOM 614 N N . ALA A 1 81 ? -1.181 13.304 2.794 1.00 90.50 81 ALA A N 1
ATOM 615 C CA . ALA A 1 81 ? -1.512 12.218 3.713 1.00 90.50 81 ALA A CA 1
ATOM 616 C C . ALA A 1 81 ? -0.666 12.247 5.003 1.00 90.50 81 ALA A C 1
ATOM 618 O O . ALA A 1 81 ? -1.217 12.171 6.102 1.00 90.50 81 ALA A O 1
ATOM 619 N N . ALA A 1 82 ? 0.657 12.404 4.893 1.00 88.06 82 ALA A N 1
ATOM 620 C CA . ALA A 1 82 ? 1.578 12.441 6.032 1.00 88.06 82 ALA A CA 1
ATOM 621 C C . ALA A 1 82 ? 1.358 13.663 6.939 1.00 88.06 82 ALA A C 1
ATOM 623 O O . ALA A 1 82 ? 1.609 13.617 8.147 1.00 88.06 82 ALA A O 1
ATOM 624 N N . THR A 1 83 ? 0.891 14.770 6.364 1.00 89.25 83 THR A N 1
ATOM 625 C CA . THR A 1 83 ? 0.655 16.026 7.078 1.00 89.25 83 THR A CA 1
ATOM 626 C C . THR A 1 83 ? -0.777 16.175 7.598 1.00 89.25 83 THR A C 1
ATOM 628 O O . THR A 1 83 ? -0.990 16.977 8.511 1.00 89.25 83 THR A O 1
ATOM 631 N N . ALA A 1 84 ? -1.732 15.382 7.093 1.00 90.75 84 ALA A N 1
ATOM 632 C CA . ALA A 1 84 ? -3.174 15.550 7.304 1.00 90.75 84 ALA A CA 1
ATOM 633 C C . ALA A 1 84 ? -3.605 15.644 8.778 1.00 90.75 84 ALA A C 1
ATOM 635 O O . ALA A 1 84 ? -4.592 16.311 9.096 1.00 90.75 84 ALA A O 1
ATOM 636 N N . PHE A 1 85 ? -2.874 14.978 9.677 1.00 91.06 85 PHE A N 1
ATOM 637 C CA . PHE A 1 85 ? -3.209 14.855 11.100 1.00 91.06 85 PHE A CA 1
ATOM 638 C C . PHE A 1 85 ? -2.327 15.697 12.035 1.00 91.06 85 PHE A C 1
ATOM 640 O O . PHE A 1 85 ? -2.495 15.637 13.258 1.00 91.06 85 PHE A O 1
ATOM 647 N N . ARG A 1 86 ? -1.385 16.484 11.497 1.00 85.50 86 ARG A N 1
ATOM 648 C CA . ARG A 1 86 ? -0.506 17.334 12.315 1.00 85.50 86 ARG A CA 1
ATOM 649 C C . ARG A 1 86 ? -1.300 18.477 12.956 1.00 85.50 86 ARG A C 1
ATOM 651 O O . ARG A 1 86 ? -2.209 19.037 12.348 1.00 85.50 86 ARG A O 1
ATOM 658 N N . SER A 1 87 ? -0.951 18.829 14.194 1.00 68.69 87 SER A N 1
ATOM 659 C CA . SER A 1 87 ? -1.401 20.088 14.797 1.00 68.69 87 SER A CA 1
ATOM 660 C C . SER A 1 87 ? -0.671 21.244 14.112 1.00 68.69 87 SER A C 1
ATOM 662 O O . SER A 1 87 ? 0.550 21.182 13.981 1.00 68.69 87 SER A O 1
ATOM 664 N N . GLY A 1 88 ? -1.387 22.292 13.704 1.00 59.59 88 GLY A N 1
ATOM 665 C CA . GLY A 1 88 ? -0.750 23.544 13.297 1.00 59.59 88 GLY A CA 1
ATOM 666 C C . GLY A 1 88 ? -0.078 24.239 14.485 1.00 59.59 88 GLY A C 1
ATOM 667 O O . GLY A 1 88 ? -0.507 24.095 15.630 1.00 59.59 88 GLY A O 1
ATOM 668 N N . ASP A 1 89 ? 0.943 25.035 14.202 1.00 58.22 89 ASP A N 1
ATOM 669 C CA . ASP A 1 89 ? 1.639 25.971 15.094 1.00 58.22 89 ASP A CA 1
ATOM 670 C C . ASP A 1 89 ? 0.811 27.246 15.377 1.00 58.22 89 ASP A C 1
ATOM 672 O O . ASP A 1 89 ? 1.324 28.360 15.388 1.00 58.22 89 ASP A O 1
ATOM 676 N N . GLY A 1 90 ? -0.498 27.087 15.609 1.00 56.00 90 GLY A N 1
ATOM 677 C CA . GLY A 1 90 ? -1.453 28.193 15.783 1.00 56.00 90 GLY A CA 1
ATOM 678 C C . GLY A 1 90 ? -2.397 28.418 14.595 1.00 56.00 90 GLY A C 1
ATOM 679 O O . GLY A 1 90 ? -3.308 29.237 14.689 1.00 56.00 90 GLY A O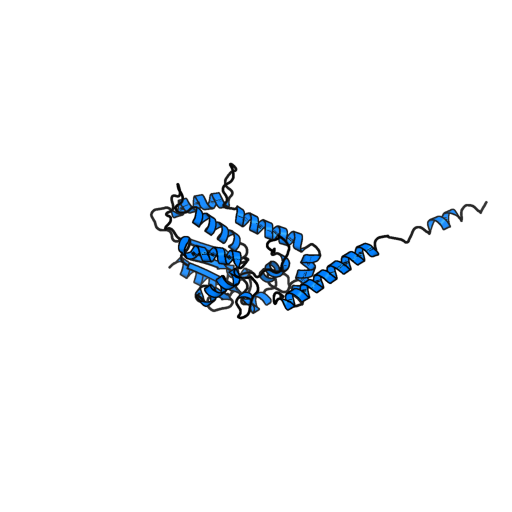 1
ATOM 680 N N . SER A 1 91 ? -2.237 27.661 13.506 1.00 56.03 91 SER A N 1
ATOM 681 C CA . SER A 1 91 ? -3.209 27.601 12.402 1.00 56.03 91 SER A CA 1
ATOM 682 C C . SER A 1 91 ? -4.388 26.663 12.721 1.00 56.03 91 SER A C 1
ATOM 684 O O . SER A 1 91 ? -4.211 25.713 13.493 1.00 56.03 91 SER A O 1
ATOM 686 N N . PRO A 1 92 ? -5.582 26.870 12.122 1.00 58.94 92 PRO A N 1
ATOM 687 C CA . PRO A 1 92 ? -6.711 25.952 12.262 1.00 58.94 92 PRO A CA 1
ATOM 688 C C . PRO A 1 92 ? -6.302 24.513 11.940 1.00 58.94 92 PRO A C 1
ATOM 690 O O . PRO A 1 92 ? -5.564 24.270 10.984 1.00 58.94 92 PRO A O 1
ATOM 693 N N . ALA A 1 93 ? -6.780 23.559 12.740 1.00 69.19 93 ALA A N 1
ATOM 694 C CA . ALA A 1 93 ? -6.520 22.145 12.511 1.00 69.19 93 ALA A CA 1
ATOM 695 C C . ALA A 1 93 ? -6.940 21.747 11.084 1.00 69.19 93 ALA A C 1
ATOM 697 O O . ALA A 1 93 ? -8.069 22.017 10.670 1.00 69.19 93 ALA A O 1
ATOM 698 N N . GLY A 1 94 ? -6.037 21.096 10.343 1.00 79.69 94 GLY A N 1
ATOM 699 C CA . GLY A 1 94 ? -6.349 20.545 9.024 1.00 79.69 94 GLY A CA 1
ATOM 700 C C . GLY A 1 94 ? -7.476 19.507 9.092 1.00 79.69 94 GLY A C 1
ATOM 701 O O . GLY A 1 94 ? -7.769 18.956 10.156 1.00 79.69 94 GLY A O 1
ATOM 702 N N . ALA A 1 95 ? -8.105 19.212 7.951 1.00 87.31 95 ALA A N 1
ATOM 703 C CA . ALA A 1 95 ? -9.283 18.341 7.886 1.00 87.31 95 ALA A CA 1
ATOM 704 C C . ALA A 1 95 ? -9.060 16.953 8.519 1.00 87.31 95 ALA A C 1
ATOM 706 O O . ALA A 1 95 ? -9.939 16.455 9.220 1.00 87.31 95 ALA A O 1
ATOM 707 N N . GLY A 1 96 ? -7.877 16.353 8.337 1.00 91.50 96 GLY A N 1
ATOM 708 C CA . GLY A 1 96 ? -7.536 15.071 8.960 1.00 91.50 96 GLY A CA 1
ATOM 709 C C . GLY A 1 96 ? -7.475 15.167 10.484 1.00 91.50 96 GLY A C 1
ATOM 710 O O . GLY A 1 96 ? -8.048 14.332 11.181 1.00 91.50 96 GLY A O 1
ATOM 711 N N . ARG A 1 97 ? -6.860 16.222 11.029 1.00 90.31 97 ARG A N 1
ATOM 712 C CA . ARG A 1 97 ? -6.846 16.449 12.477 1.00 90.31 97 ARG A CA 1
ATOM 713 C C . ARG A 1 97 ? -8.251 16.683 13.035 1.00 90.31 97 ARG A C 1
ATOM 715 O O . ARG A 1 97 ? -8.607 16.061 14.031 1.00 90.31 97 ARG A O 1
ATOM 722 N N . TYR A 1 98 ? -9.060 17.509 12.372 1.00 90.81 98 TYR A N 1
ATOM 723 C CA . TYR A 1 98 ? -10.459 17.701 12.761 1.00 90.81 98 TYR A CA 1
ATOM 724 C C . TYR A 1 98 ? -11.226 16.371 12.776 1.00 90.81 98 TYR A C 1
ATOM 726 O O . TYR A 1 98 ? -11.923 16.071 13.745 1.00 90.81 98 TYR A O 1
ATOM 734 N N . PHE A 1 99 ? -11.056 15.550 11.735 1.00 93.75 99 PHE A N 1
ATOM 735 C CA . PHE A 1 99 ? -11.640 14.213 11.669 1.00 93.75 99 PHE A CA 1
ATOM 736 C C . PHE A 1 99 ? -11.182 13.333 12.835 1.00 93.75 99 PHE A C 1
ATOM 738 O O . PHE A 1 99 ? -12.024 12.718 13.478 1.00 93.75 99 PHE A O 1
ATOM 745 N N . LEU A 1 100 ? -9.881 13.294 13.143 1.00 93.62 100 LEU A N 1
ATOM 746 C CA . LEU A 1 100 ? -9.341 12.489 14.242 1.00 93.62 100 LEU A CA 1
ATOM 747 C C . LEU A 1 100 ? -9.931 12.899 15.597 1.00 93.62 100 LEU A C 1
ATOM 749 O O . LEU A 1 100 ? -10.314 12.029 16.376 1.00 93.62 100 LEU A O 1
ATOM 753 N N . ASP A 1 101 ? -10.033 14.201 15.865 1.00 90.88 101 ASP A N 1
ATOM 754 C CA . ASP A 1 101 ? -10.590 14.702 17.123 1.00 90.88 101 ASP A CA 1
ATOM 755 C C . ASP A 1 101 ? -12.077 14.310 17.257 1.00 90.88 101 ASP A C 1
ATOM 757 O O . ASP A 1 101 ? -12.484 13.766 18.285 1.00 90.88 101 ASP A O 1
ATOM 761 N N . ARG A 1 102 ? -12.876 14.477 16.190 1.00 91.69 102 ARG A N 1
ATOM 762 C CA . ARG A 1 102 ? -14.289 14.044 16.167 1.00 91.69 102 ARG A CA 1
ATOM 763 C C . ARG A 1 102 ? -14.444 12.527 16.246 1.00 91.69 102 ARG A C 1
ATOM 765 O O . ARG A 1 102 ? -15.366 12.031 16.893 1.00 91.69 102 ARG A O 1
ATOM 772 N N . PHE A 1 103 ? -13.555 11.785 15.593 1.00 93.19 103 PHE A N 1
ATOM 773 C CA . PHE A 1 103 ? -13.536 10.329 15.628 1.00 93.19 103 PHE A CA 1
ATOM 774 C C . PHE A 1 103 ? -13.308 9.838 17.057 1.00 93.19 103 PHE A C 1
ATOM 776 O O . PHE A 1 103 ? -14.109 9.049 17.550 1.00 93.19 103 PHE A O 1
ATOM 783 N N . ILE A 1 104 ? -12.283 10.362 17.739 1.00 92.38 104 ILE A N 1
ATOM 784 C CA . ILE A 1 104 ? -11.963 10.035 19.133 1.00 92.38 104 ILE A CA 1
ATOM 785 C C . ILE A 1 104 ? -13.158 10.315 20.048 1.00 92.38 104 ILE A C 1
ATOM 787 O O . ILE A 1 104 ? -13.580 9.420 20.772 1.00 92.38 104 ILE A O 1
ATOM 791 N N . GLU A 1 105 ? -13.768 11.498 19.959 1.00 89.62 105 GLU A N 1
ATOM 792 C CA . GLU A 1 105 ? -14.979 11.825 20.728 1.00 89.62 105 GLU A CA 1
ATOM 793 C C . GLU A 1 105 ? -16.121 10.833 20.469 1.00 89.62 105 GLU A C 1
ATOM 795 O O . GLU A 1 105 ? -16.807 10.404 21.395 1.00 89.62 105 GLU A O 1
ATOM 800 N N . THR A 1 106 ? -16.296 10.423 19.211 1.00 90.06 106 THR A N 1
ATOM 801 C CA . THR A 1 106 ? -17.360 9.500 18.804 1.00 90.06 106 THR A CA 1
ATOM 802 C C . THR A 1 106 ? -17.144 8.085 19.339 1.00 90.06 106 THR A C 1
ATOM 804 O O . THR A 1 106 ? -18.127 7.400 19.640 1.00 90.06 106 THR A O 1
ATOM 807 N N . VAL A 1 107 ? -15.897 7.614 19.430 1.00 90.69 107 VAL A N 1
ATOM 808 C CA . VAL A 1 107 ? -15.572 6.250 19.891 1.00 90.69 107 VAL A CA 1
ATOM 809 C C . VAL A 1 107 ? -15.306 6.153 21.394 1.00 90.69 107 VAL A C 1
ATOM 811 O O . VAL A 1 107 ? -15.280 5.049 21.924 1.00 90.69 107 VAL A O 1
ATOM 814 N N . SER A 1 108 ? -15.177 7.285 22.087 1.00 85.69 108 SER A N 1
ATOM 815 C CA . SER A 1 108 ? -14.983 7.372 23.542 1.00 85.69 108 SER A CA 1
ATOM 816 C C . SER A 1 108 ? -16.252 7.184 24.386 1.00 85.69 108 SER A C 1
ATOM 818 O O . SER A 1 108 ? -16.191 7.302 25.609 1.00 85.69 108 SER A O 1
ATOM 820 N N . VAL A 1 109 ? -17.409 6.923 23.774 1.00 80.31 109 VAL A N 1
ATOM 821 C CA . VAL A 1 109 ? -18.664 6.686 24.508 1.00 80.31 109 VAL A CA 1
ATOM 822 C C . VAL A 1 109 ? -18.638 5.338 25.263 1.00 80.31 109 VAL A C 1
ATOM 824 O O . VAL A 1 109 ? -17.884 4.449 24.874 1.00 80.31 109 VAL A O 1
ATOM 827 N N . PRO A 1 110 ? -19.447 5.150 26.331 1.00 67.50 110 PRO A N 1
ATOM 828 C CA . PRO A 1 110 ? -19.393 3.952 27.187 1.00 67.50 110 PRO A CA 1
ATOM 829 C C . PRO A 1 110 ? -19.654 2.625 26.462 1.00 67.50 110 PRO A C 1
ATOM 831 O O . PRO A 1 110 ? -19.198 1.568 26.895 1.00 67.50 110 PRO A O 1
ATOM 834 N N . GLU A 1 111 ? -20.397 2.674 25.360 1.00 76.62 111 GLU A N 1
ATOM 835 C CA . GLU A 1 111 ? -20.595 1.538 24.470 1.00 76.62 111 GLU A CA 1
ATOM 836 C C . GLU A 1 111 ? -19.298 1.281 23.703 1.00 76.62 111 GLU A C 1
ATOM 838 O O . GLU A 1 111 ? -18.872 2.105 22.890 1.00 76.62 111 GLU A O 1
ATOM 843 N N . ARG A 1 112 ? -18.662 0.130 23.954 1.00 68.88 112 ARG A N 1
ATOM 844 C CA . ARG A 1 112 ? -17.443 -0.269 23.245 1.00 68.88 112 ARG A CA 1
ATOM 845 C C . ARG A 1 112 ? -17.745 -0.384 21.750 1.00 68.88 112 ARG A C 1
ATOM 847 O O . ARG A 1 112 ? -18.284 -1.388 21.296 1.00 68.88 112 ARG A O 1
ATOM 854 N N . LYS A 1 113 ? -17.378 0.646 20.988 1.00 82.88 113 LYS A N 1
ATOM 855 C CA . LYS A 1 113 ? -17.433 0.615 19.528 1.00 82.88 113 LYS A CA 1
ATOM 856 C C . LYS A 1 113 ? -16.252 -0.164 19.001 1.00 82.88 113 LYS A C 1
ATOM 858 O O . LYS A 1 113 ? -15.107 0.060 19.390 1.00 82.88 113 LYS A O 1
ATOM 863 N N . GLU A 1 114 ? -16.539 -1.047 18.070 1.00 89.94 114 GLU A N 1
ATOM 864 C CA . GLU A 1 114 ? -15.514 -1.765 17.357 1.00 89.94 114 GLU A CA 1
ATOM 865 C C . GLU A 1 114 ? -15.282 -1.100 16.003 1.00 89.94 114 GLU A C 1
ATOM 867 O O . GLU A 1 114 ? -16.217 -0.819 15.252 1.00 89.94 114 GLU A O 1
ATOM 872 N N . VAL A 1 115 ? -14.021 -0.794 15.715 1.00 93.62 115 VAL A N 1
ATOM 873 C CA . VAL A 1 115 ? -13.642 0.009 14.552 1.00 93.62 115 VAL A CA 1
ATOM 874 C C . VAL A 1 115 ? -12.892 -0.865 13.563 1.00 93.62 115 VAL A C 1
ATOM 876 O O . VAL A 1 115 ? -11.916 -1.513 13.927 1.00 93.62 115 VAL A O 1
ATOM 879 N N . THR A 1 116 ? -13.313 -0.836 12.302 1.00 95.75 116 THR A N 1
ATOM 880 C CA . THR A 1 116 ? -12.541 -1.358 11.170 1.00 95.75 116 THR A CA 1
ATOM 881 C C . THR A 1 116 ? -12.095 -0.189 10.305 1.00 95.75 116 THR A C 1
ATOM 883 O O . THR A 1 116 ? -12.914 0.647 9.925 1.00 95.75 116 THR A O 1
ATOM 886 N N . VAL A 1 117 ? -10.805 -0.122 9.992 1.00 96.94 117 VAL A N 1
ATOM 887 C CA . VAL A 1 117 ? -10.228 0.888 9.103 1.00 96.94 117 VAL A CA 1
ATOM 888 C C . VAL A 1 117 ? -9.848 0.211 7.796 1.00 96.94 117 VAL A C 1
ATOM 890 O O . VAL A 1 117 ? -9.081 -0.748 7.798 1.00 96.94 117 VAL A O 1
ATOM 893 N N . VAL A 1 118 ? -10.377 0.712 6.680 1.00 97.06 118 VAL A N 1
ATOM 894 C CA . VAL A 1 118 ? -10.113 0.169 5.343 1.00 97.06 118 VAL A CA 1
ATOM 895 C C . VAL A 1 118 ? -9.472 1.244 4.473 1.00 97.06 118 VAL A C 1
ATOM 897 O O . VAL A 1 118 ? -10.032 2.327 4.313 1.00 97.06 118 VAL A O 1
ATOM 900 N N . GLY A 1 119 ? -8.316 0.941 3.890 1.00 96.81 119 GLY A N 1
ATOM 901 C CA . GLY A 1 119 ? -7.658 1.771 2.882 1.00 96.81 119 GLY A CA 1
ATOM 902 C C . GLY A 1 119 ? -7.581 1.034 1.549 1.00 96.81 119 GLY A C 1
ATOM 903 O O . GLY A 1 119 ? -7.227 -0.140 1.520 1.00 96.81 119 GLY A O 1
ATOM 904 N N . HIS A 1 120 ? -7.882 1.708 0.436 1.00 97.12 120 HIS A N 1
ATOM 905 C CA . HIS A 1 120 ? -7.728 1.161 -0.920 1.00 97.12 120 HIS A CA 1
ATOM 906 C C . HIS A 1 120 ? -6.731 1.989 -1.721 1.00 97.12 120 HIS A C 1
ATOM 908 O O . HIS A 1 120 ? -6.840 3.214 -1.743 1.00 97.12 120 HIS A O 1
ATOM 914 N N . GLY A 1 121 ? -5.774 1.339 -2.383 1.00 95.25 121 GLY A N 1
ATOM 915 C CA . GLY A 1 121 ? -4.836 2.009 -3.275 1.00 95.25 121 GLY A CA 1
ATOM 916 C C . GLY A 1 121 ? -4.064 3.127 -2.574 1.00 95.25 121 GLY A C 1
ATOM 917 O O . GLY A 1 121 ? -3.386 2.899 -1.570 1.00 95.25 121 GLY A O 1
ATOM 918 N N . SER A 1 122 ? -4.213 4.349 -3.087 1.00 91.12 122 SER A N 1
ATOM 919 C CA . SER A 1 122 ? -3.645 5.576 -2.516 1.00 91.12 122 SER A CA 1
ATOM 920 C C . SER A 1 122 ? -4.286 6.031 -1.196 1.00 91.12 122 SER A C 1
ATOM 922 O O . SER A 1 122 ? -3.743 6.902 -0.522 1.00 91.12 122 SER A O 1
ATOM 924 N N . GLY A 1 123 ? -5.397 5.426 -0.770 1.00 94.62 123 GLY A N 1
ATOM 925 C CA . GLY A 1 123 ? -5.965 5.630 0.564 1.00 94.62 123 GLY A CA 1
ATOM 926 C C . GLY A 1 123 ? -5.146 4.978 1.684 1.00 94.62 123 GLY A C 1
ATOM 927 O O . GLY A 1 123 ? -5.317 5.328 2.850 1.00 94.62 123 GLY A O 1
ATOM 928 N N . VAL A 1 124 ? -4.238 4.050 1.360 1.00 96.88 124 VAL A N 1
ATOM 929 C CA . VAL A 1 124 ? -3.412 3.348 2.356 1.00 96.88 124 VAL A CA 1
ATOM 930 C C . VAL A 1 124 ? -2.378 4.268 3.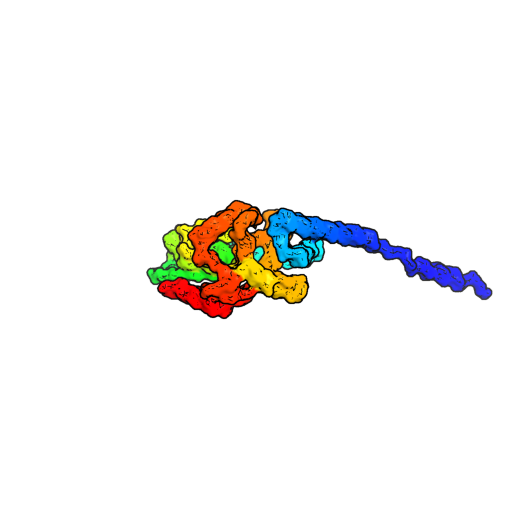025 1.00 96.88 124 VAL A C 1
ATOM 932 O O . VAL A 1 124 ? -2.307 4.249 4.250 1.00 96.88 124 VAL A O 1
ATOM 935 N N . PRO A 1 125 ? -1.631 5.137 2.314 1.00 94.75 125 PRO A N 1
ATOM 936 C CA . PRO A 1 125 ? -0.822 6.174 2.963 1.00 94.75 125 PRO A CA 1
ATOM 937 C C . PRO A 1 125 ? -1.595 7.039 3.976 1.00 94.75 125 PRO A C 1
ATOM 939 O O . PRO A 1 125 ? -1.103 7.280 5.079 1.00 94.75 125 PRO A O 1
ATOM 942 N N . LEU A 1 126 ? -2.830 7.448 3.653 1.00 95.25 126 LEU A N 1
ATOM 943 C CA . LEU A 1 126 ? -3.680 8.214 4.575 1.00 95.25 126 LEU A CA 1
ATOM 944 C C . LEU A 1 126 ? -4.118 7.375 5.784 1.00 95.25 126 LEU A C 1
ATOM 946 O O . LEU A 1 126 ? -4.094 7.869 6.909 1.00 95.25 126 LEU A O 1
ATOM 950 N N . MET A 1 127 ? -4.472 6.105 5.571 1.00 96.62 127 MET A N 1
ATOM 951 C CA . MET A 1 127 ? -4.755 5.150 6.646 1.00 96.62 127 MET A CA 1
ATOM 952 C C . MET A 1 127 ? -3.554 4.988 7.587 1.00 96.62 127 MET A C 1
ATOM 954 O O . MET A 1 127 ? -3.722 5.031 8.804 1.00 96.62 127 MET A O 1
ATOM 958 N N . ASN A 1 128 ? -2.343 4.844 7.047 1.00 95.75 128 ASN A N 1
ATOM 959 C CA . ASN A 1 128 ? -1.123 4.709 7.842 1.00 95.75 128 ASN A CA 1
ATOM 960 C C . ASN A 1 128 ? -0.883 5.966 8.695 1.00 95.75 128 ASN A C 1
ATOM 962 O O . ASN A 1 128 ? -0.596 5.863 9.891 1.00 95.75 128 ASN A O 1
ATOM 966 N N . ALA A 1 129 ? -1.059 7.153 8.104 1.00 94.62 129 ALA A N 1
ATOM 967 C CA . ALA A 1 129 ? -0.954 8.425 8.813 1.00 94.62 129 ALA A CA 1
ATOM 968 C C . ALA A 1 129 ? -2.028 8.572 9.906 1.00 94.62 129 ALA A C 1
ATOM 970 O O . ALA A 1 129 ? -1.717 8.999 11.020 1.00 94.62 129 ALA A O 1
ATOM 971 N N . PHE A 1 130 ? -3.266 8.153 9.622 1.00 95.69 130 PHE A N 1
ATOM 972 C CA . PHE A 1 130 ? -4.348 8.107 10.603 1.00 95.69 130 PHE A CA 1
ATOM 973 C C . PHE A 1 130 ? -3.985 7.206 11.784 1.00 95.69 130 PHE A C 1
ATOM 975 O O . PHE A 1 130 ? -4.066 7.652 12.922 1.00 95.69 130 PHE A O 1
ATOM 982 N N . LEU A 1 131 ? -3.537 5.971 11.532 1.00 96.31 131 LEU A N 1
ATOM 983 C CA . LEU A 1 131 ? -3.169 5.019 12.585 1.00 96.31 131 LEU A CA 1
ATOM 984 C C . LEU A 1 131 ? -2.015 5.539 13.446 1.00 96.31 131 LEU A C 1
ATOM 986 O O . LEU A 1 131 ? -2.047 5.380 14.663 1.00 96.31 131 LEU A O 1
ATOM 990 N N . ALA A 1 132 ? -1.022 6.199 12.844 1.00 94.44 132 ALA A N 1
ATOM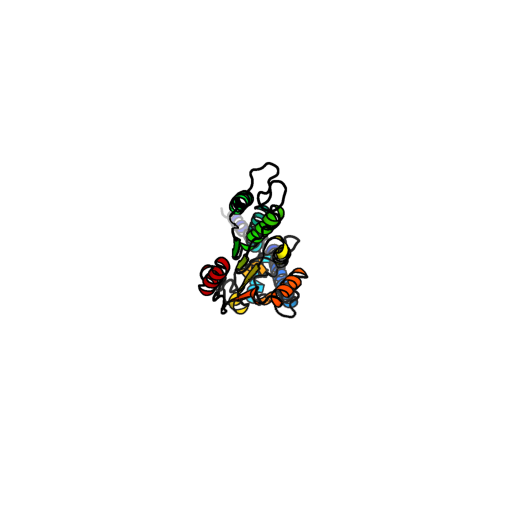 991 C CA . ALA A 1 132 ? 0.075 6.813 13.586 1.00 94.44 132 ALA A CA 1
ATOM 992 C C . ALA A 1 132 ? -0.402 7.962 14.490 1.00 94.44 132 ALA A C 1
ATOM 994 O O . ALA A 1 132 ? -0.020 8.028 15.659 1.00 94.44 132 ALA A O 1
ATOM 995 N N . ALA A 1 133 ? -1.253 8.851 13.972 1.00 93.56 133 ALA A N 1
ATOM 996 C CA . ALA A 1 133 ? -1.797 9.966 14.741 1.00 93.56 133 ALA A CA 1
ATOM 997 C C . ALA A 1 133 ? -2.776 9.501 15.830 1.00 93.56 133 ALA A C 1
ATOM 999 O O . ALA A 1 133 ? -2.758 10.014 16.948 1.00 93.56 133 ALA A O 1
ATOM 1000 N N . PHE A 1 134 ? -3.592 8.497 15.519 1.00 94.12 134 PHE A N 1
ATOM 1001 C CA . PHE A 1 134 ? -4.489 7.831 16.452 1.00 94.12 134 PHE A CA 1
ATOM 1002 C C . PHE A 1 134 ? -3.718 7.204 17.617 1.00 94.12 134 PHE A C 1
ATOM 1004 O O . PHE A 1 134 ? -4.042 7.460 18.777 1.00 94.12 134 PHE A O 1
ATOM 1011 N N . ASP A 1 135 ? -2.659 6.451 17.314 1.00 93.69 135 ASP A N 1
ATOM 1012 C CA . ASP A 1 135 ? -1.801 5.805 18.307 1.00 93.69 135 ASP A CA 1
ATOM 1013 C C . ASP A 1 135 ? -1.098 6.816 19.220 1.00 93.69 135 ASP A C 1
ATOM 1015 O O . ASP A 1 135 ? -0.997 6.598 20.422 1.00 93.69 135 ASP A O 1
ATOM 1019 N N . ALA A 1 136 ? -0.680 7.958 18.670 1.00 91.31 136 ALA A N 1
ATOM 1020 C CA . ALA A 1 136 ? -0.082 9.039 19.448 1.00 91.31 136 ALA A CA 1
ATOM 1021 C C . ALA A 1 136 ? -1.099 9.803 20.317 1.00 91.31 136 ALA A C 1
ATOM 1023 O O . ALA A 1 136 ? -0.731 10.370 21.347 1.00 91.31 136 ALA A O 1
ATOM 1024 N N . ARG A 1 137 ? -2.370 9.875 19.894 1.00 89.25 137 ARG A N 1
ATOM 1025 C CA . ARG A 1 137 ? -3.399 10.669 20.581 1.00 89.25 137 ARG A CA 1
ATOM 1026 C C . ARG A 1 137 ? -4.126 9.879 21.663 1.00 89.25 137 ARG A C 1
ATOM 1028 O O . ARG A 1 137 ? -4.412 10.453 22.715 1.00 89.25 137 ARG A O 1
ATOM 1035 N N . ARG A 1 138 ? -4.425 8.599 21.444 1.00 89.50 138 ARG A N 1
ATOM 1036 C CA . ARG A 1 138 ? -5.082 7.745 22.448 1.00 89.50 138 ARG A CA 1
ATOM 1037 C C . ARG A 1 138 ? -4.214 7.653 23.710 1.00 89.50 138 ARG A C 1
ATOM 1039 O O . ARG A 1 138 ? -2.995 7.575 23.623 1.00 89.50 138 ARG A O 1
ATOM 1046 N N . GLY A 1 139 ? -4.817 7.745 24.893 1.00 83.06 139 GLY A N 1
ATOM 1047 C CA . GLY A 1 139 ? -4.086 7.748 26.166 1.00 83.06 139 GLY A CA 1
ATOM 1048 C C . GLY A 1 139 ? -3.241 8.996 26.470 1.00 83.06 139 GLY A C 1
ATOM 1049 O O . GLY A 1 139 ? -2.701 9.098 27.569 1.00 83.06 139 GLY A O 1
ATOM 1050 N N . SER A 1 140 ? -3.124 9.959 25.546 1.00 88.12 140 SER A N 1
ATOM 1051 C CA . SER A 1 140 ? -2.434 11.229 25.815 1.00 88.12 140 SER A CA 1
ATOM 1052 C C . SER A 1 140 ? -3.221 12.108 26.795 1.00 88.12 140 SER A C 1
ATOM 1054 O O . SER A 1 140 ? -4.440 11.979 26.930 1.00 88.12 140 SER A O 1
ATOM 1056 N N . ALA A 1 141 ? -2.540 13.045 27.463 1.00 83.38 141 ALA A N 1
ATOM 1057 C CA . ALA A 1 141 ? -3.195 14.004 28.349 1.00 83.38 141 ALA A CA 1
ATOM 1058 C C . ALA A 1 141 ? -4.330 14.751 27.614 1.00 83.38 141 ALA A C 1
ATOM 1060 O O . ALA A 1 141 ? -4.138 15.326 26.538 1.00 83.38 141 ALA A O 1
ATOM 1061 N N . GLY A 1 142 ? -5.537 14.706 28.186 1.00 81.88 142 GLY A N 1
ATOM 1062 C CA . GLY A 1 142 ? -6.735 15.305 27.592 1.00 81.88 142 GLY A CA 1
ATOM 1063 C C . GLY A 1 142 ? -7.356 14.517 26.431 1.00 81.88 142 GLY A C 1
ATOM 1064 O O . GLY A 1 142 ? -8.220 15.056 25.743 1.00 81.88 142 GLY A O 1
ATOM 1065 N N . SER A 1 143 ? -6.931 13.276 26.173 1.00 86.38 143 SER A N 1
ATOM 1066 C CA . SER A 1 143 ? -7.667 12.352 25.302 1.00 86.38 143 SER A CA 1
ATOM 1067 C C . SER A 1 143 ? -8.825 11.712 26.075 1.00 86.38 143 SER A C 1
ATOM 1069 O O . SER A 1 143 ? -8.582 11.146 27.141 1.00 86.38 143 SER A O 1
ATOM 1071 N N . PRO A 1 144 ? -10.062 11.720 25.547 1.00 88.25 144 PRO A N 1
ATOM 1072 C CA . PRO A 1 144 ? -11.169 10.968 26.137 1.00 88.25 144 PRO A CA 1
ATOM 1073 C C . PRO A 1 144 ? -11.069 9.459 25.853 1.00 88.25 144 PRO A C 1
ATOM 1075 O O . PRO A 1 144 ? -11.894 8.681 26.327 1.00 88.25 144 PRO A O 1
ATOM 1078 N N . LEU A 1 145 ? -10.103 9.023 25.040 1.00 88.75 145 LEU A N 1
ATOM 1079 C CA . LEU A 1 145 ? -9.908 7.624 24.669 1.00 88.75 145 LEU A CA 1
ATOM 1080 C C . LEU A 1 145 ? -8.754 7.000 25.455 1.00 88.75 145 LEU A C 1
ATOM 1082 O O . LEU A 1 145 ? -7.650 7.556 25.466 1.00 88.75 145 LEU A O 1
ATOM 1086 N N . SER A 1 146 ? -9.017 5.840 26.064 1.00 87.62 146 SER A N 1
ATOM 1087 C CA . SER A 1 146 ? -8.033 5.060 26.826 1.00 87.62 146 SER A CA 1
ATOM 1088 C C . SER A 1 146 ? -6.840 4.626 25.966 1.00 87.62 146 SER A C 1
ATOM 1090 O O . SER A 1 146 ? -6.984 4.357 24.771 1.00 87.62 146 SER A O 1
ATOM 1092 N N . ALA A 1 147 ? -5.674 4.487 26.604 1.00 88.50 147 ALA A N 1
ATOM 1093 C CA . ALA A 1 147 ? -4.481 3.870 26.023 1.00 88.50 147 ALA A CA 1
ATOM 1094 C C . ALA A 1 147 ? -4.674 2.379 25.680 1.00 88.50 147 ALA A C 1
ATOM 1096 O O . ALA A 1 147 ? -3.865 1.818 24.947 1.00 88.50 147 ALA A O 1
ATOM 1097 N N . ASP A 1 148 ? -5.741 1.746 26.171 1.00 89.06 148 ASP A N 1
ATOM 1098 C CA . ASP A 1 148 ? -6.064 0.347 25.869 1.00 89.06 148 ASP A CA 1
ATOM 1099 C C . ASP A 1 148 ? -7.024 0.203 24.683 1.00 89.06 148 ASP A C 1
ATOM 1101 O O . ASP A 1 148 ? -7.237 -0.904 24.186 1.00 89.06 148 ASP A O 1
ATOM 1105 N N . PHE A 1 149 ? -7.622 1.302 24.202 1.00 91.81 149 PHE A N 1
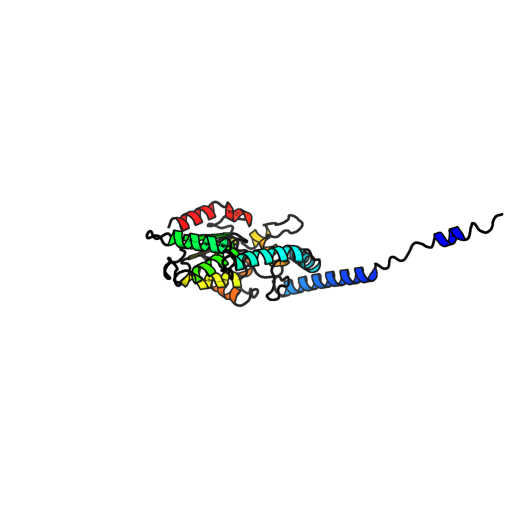ATOM 1106 C CA . PHE A 1 149 ? -8.485 1.225 23.029 1.00 91.81 149 PHE A CA 1
ATOM 1107 C C . PHE A 1 149 ? -7.646 0.910 21.789 1.00 91.81 149 PHE A C 1
ATOM 1109 O O . PHE A 1 149 ? -6.630 1.563 21.516 1.00 91.81 149 PHE A O 1
ATOM 1116 N N . ARG A 1 150 ? -8.129 -0.058 21.008 1.00 93.38 150 ARG A N 1
ATOM 1117 C CA . ARG A 1 150 ? -7.525 -0.519 19.758 1.00 93.38 150 ARG A CA 1
ATOM 1118 C C . ARG A 1 150 ? -8.578 -0.571 18.659 1.00 93.38 150 ARG A C 1
ATOM 1120 O O . ARG A 1 150 ? -9.731 -0.917 18.901 1.00 93.38 150 ARG A O 1
ATOM 1127 N N . VAL A 1 151 ? -8.166 -0.241 17.440 1.00 95.31 151 VAL A N 1
ATOM 1128 C CA . VAL A 1 151 ? -8.937 -0.542 16.229 1.00 95.31 151 VAL A CA 1
ATOM 1129 C C . VAL A 1 151 ? -9.023 -2.065 16.091 1.00 95.31 151 VAL A C 1
ATOM 1131 O O . VAL A 1 151 ? -8.025 -2.756 16.266 1.00 95.31 151 VAL A O 1
ATOM 1134 N N . ARG A 1 152 ? -10.195 -2.620 15.787 1.00 95.12 152 ARG A N 1
ATOM 1135 C CA . ARG A 1 152 ? -10.367 -4.074 15.675 1.00 95.12 152 ARG A CA 1
ATOM 1136 C C . ARG A 1 152 ? -9.623 -4.616 14.452 1.00 95.12 152 ARG A C 1
ATOM 1138 O O . ARG A 1 152 ? -8.786 -5.506 14.566 1.00 95.12 152 ARG A O 1
ATOM 1145 N N . ASP A 1 153 ? -9.877 -4.023 13.291 1.00 96.12 153 ASP A N 1
ATOM 1146 C CA . ASP A 1 153 ? -9.337 -4.482 12.012 1.00 96.12 153 ASP A CA 1
ATOM 1147 C C . ASP A 1 153 ? -8.725 -3.331 11.214 1.00 96.12 153 ASP A C 1
ATOM 1149 O O . ASP A 1 153 ? -9.320 -2.262 11.075 1.00 96.12 153 ASP A O 1
ATOM 1153 N N . VAL A 1 154 ? -7.554 -3.575 10.637 1.00 97.88 154 VAL A N 1
ATOM 1154 C CA . VAL A 1 154 ? -6.938 -2.734 9.610 1.00 97.88 154 VAL A CA 1
ATOM 1155 C C . VAL A 1 154 ? -6.880 -3.535 8.319 1.00 97.88 154 VAL A C 1
ATOM 1157 O O . VAL A 1 154 ? -6.257 -4.596 8.277 1.00 97.88 154 VAL A O 1
ATOM 1160 N N . VAL A 1 155 ? -7.527 -3.033 7.268 1.00 97.69 155 VAL A N 1
ATOM 1161 C CA . VAL A 1 155 ? -7.623 -3.716 5.979 1.00 97.69 155 VAL A CA 1
ATOM 1162 C C . VAL A 1 155 ? -7.054 -2.857 4.853 1.00 97.69 155 VAL A C 1
ATOM 1164 O O . VAL A 1 155 ? -7.556 -1.774 4.563 1.00 97.69 155 VAL A O 1
ATOM 1167 N N . ALA A 1 156 ? -6.021 -3.360 4.185 1.00 98.06 156 ALA A N 1
ATOM 1168 C CA . ALA A 1 156 ? -5.392 -2.730 3.033 1.00 98.06 156 ALA A CA 1
ATOM 1169 C C . ALA A 1 156 ? -5.808 -3.438 1.735 1.00 98.06 156 ALA A C 1
ATOM 1171 O O . ALA A 1 156 ? -5.519 -4.615 1.534 1.00 98.06 156 ALA A O 1
ATOM 1172 N N . LEU A 1 157 ? -6.461 -2.720 0.829 1.00 97.88 157 LEU A N 1
ATOM 1173 C CA . LEU A 1 157 ? -6.872 -3.213 -0.484 1.00 97.88 157 LEU A CA 1
ATOM 1174 C C . LEU A 1 157 ? -5.923 -2.649 -1.545 1.00 97.88 157 LEU A C 1
ATOM 1176 O O . LEU A 1 157 ? -5.853 -1.434 -1.719 1.00 97.88 157 LEU A O 1
ATOM 1180 N N . ALA A 1 158 ? -5.197 -3.512 -2.250 1.00 96.88 158 ALA A N 1
ATOM 1181 C CA . ALA A 1 158 ? -4.179 -3.168 -3.245 1.00 96.88 158 ALA A CA 1
ATOM 1182 C C . ALA A 1 158 ? -3.282 -1.987 -2.819 1.00 96.88 158 ALA A C 1
ATOM 1184 O O . ALA A 1 158 ? -3.295 -0.942 -3.477 1.00 96.88 158 ALA A O 1
ATOM 1185 N N . PRO A 1 159 ? -2.555 -2.098 -1.691 1.00 97.19 159 PRO A N 1
ATOM 1186 C CA . PRO A 1 159 ? -1.871 -0.957 -1.099 1.00 97.19 159 PRO A CA 1
ATOM 1187 C C . PRO A 1 159 ? -0.835 -0.339 -2.041 1.00 97.19 159 PRO A C 1
ATOM 1189 O O . PRO A 1 159 ? 0.129 -0.988 -2.448 1.00 97.19 159 PRO A O 1
ATOM 1192 N N . MET A 1 160 ? -0.997 0.954 -2.336 1.00 95.12 160 MET A N 1
ATOM 1193 C CA . MET A 1 160 ? 0.021 1.754 -3.025 1.00 95.12 160 MET A CA 1
ATOM 1194 C C . MET A 1 160 ? 0.953 2.411 -2.004 1.00 95.12 160 MET A C 1
ATOM 1196 O O . MET A 1 160 ? 1.051 3.634 -1.917 1.00 95.12 160 MET A O 1
ATOM 1200 N N . CYS A 1 161 ? 1.590 1.584 -1.181 1.00 95.19 161 CYS A N 1
ATOM 1201 C CA . CYS A 1 161 ? 2.577 2.022 -0.206 1.00 95.19 161 CYS A CA 1
ATOM 1202 C C . CYS A 1 161 ? 3.831 1.150 -0.284 1.00 95.19 161 CYS A C 1
ATOM 1204 O O . CYS A 1 161 ? 3.789 -0.018 -0.691 1.00 95.19 161 CYS A O 1
ATOM 1206 N N . THR A 1 162 ? 4.963 1.730 0.086 1.00 95.31 162 THR A N 1
ATOM 1207 C CA . THR A 1 162 ? 6.257 1.048 0.103 1.00 95.31 162 THR A CA 1
ATOM 1208 C C . THR A 1 162 ? 6.329 0.043 1.255 1.00 95.31 162 THR A C 1
ATOM 1210 O O . THR A 1 162 ? 5.533 0.077 2.197 1.00 95.31 162 THR A O 1
ATOM 1213 N N . PHE A 1 163 ? 7.303 -0.865 1.208 1.00 95.56 163 PHE A N 1
ATOM 1214 C CA . PHE A 1 163 ? 7.547 -1.790 2.317 1.00 95.56 163 PHE A CA 1
ATOM 1215 C C . PHE A 1 163 ? 7.853 -1.089 3.651 1.00 95.56 163 PHE A C 1
ATOM 1217 O O . PHE A 1 163 ? 7.245 -1.480 4.645 1.00 95.56 163 PHE A O 1
ATOM 1224 N N . PRO A 1 164 ? 8.685 -0.029 3.709 1.00 94.94 164 PRO A N 1
ATOM 1225 C CA . PRO A 1 164 ? 8.857 0.752 4.935 1.00 94.94 164 PRO A CA 1
ATOM 1226 C C . PRO A 1 164 ? 7.551 1.332 5.491 1.00 94.94 164 PRO A C 1
ATOM 1228 O O . PRO A 1 164 ? 7.302 1.262 6.697 1.00 94.94 164 PRO A O 1
ATOM 1231 N N . GLU A 1 165 ? 6.682 1.860 4.624 1.00 94.56 165 GLU A N 1
ATOM 1232 C CA . GLU A 1 165 ? 5.377 2.396 5.029 1.00 94.56 165 GLU A CA 1
ATOM 1233 C C . GLU A 1 165 ? 4.480 1.294 5.624 1.00 94.56 165 GLU A C 1
ATOM 1235 O O . GLU A 1 165 ? 3.872 1.498 6.681 1.00 94.56 165 GLU A O 1
ATOM 1240 N N . LEU A 1 166 ? 4.431 0.105 5.010 1.00 96.62 166 LEU A N 1
ATOM 1241 C CA . LEU A 1 166 ? 3.657 -1.019 5.545 1.00 96.62 166 LEU A CA 1
ATOM 1242 C C . LEU A 1 166 ? 4.266 -1.591 6.835 1.00 96.62 166 LEU A C 1
ATOM 1244 O O . LEU A 1 166 ? 3.534 -1.810 7.799 1.00 96.62 166 LEU A O 1
ATOM 1248 N N . ALA A 1 167 ? 5.587 -1.768 6.901 1.00 96.62 167 ALA A N 1
ATOM 1249 C CA . ALA A 1 167 ? 6.281 -2.228 8.106 1.00 96.62 167 ALA A CA 1
ATOM 1250 C C . ALA A 1 167 ? 5.993 -1.301 9.296 1.00 96.62 167 ALA A C 1
ATOM 1252 O O . ALA A 1 167 ? 5.635 -1.759 10.381 1.00 96.62 167 ALA A O 1
ATOM 1253 N N . SER A 1 168 ? 6.035 0.019 9.077 1.00 95.19 168 SER A N 1
ATOM 1254 C CA . SER A 1 168 ? 5.687 1.006 10.108 1.00 95.19 168 SER A CA 1
ATOM 1255 C C . SER A 1 168 ? 4.264 0.830 10.653 1.00 95.19 168 SER A C 1
ATOM 1257 O O . SER A 1 168 ? 4.019 1.081 11.832 1.00 95.19 168 SER A O 1
ATOM 1259 N N . THR A 1 169 ? 3.340 0.356 9.814 1.00 96.06 169 THR A N 1
ATOM 1260 C CA . THR A 1 169 ? 1.958 0.061 10.198 1.00 96.06 169 THR A CA 1
ATOM 1261 C C . THR A 1 169 ? 1.884 -1.241 10.985 1.00 96.06 169 THR A C 1
ATOM 1263 O O . THR A 1 169 ? 1.319 -1.257 12.075 1.00 96.06 169 THR A O 1
ATOM 1266 N N . LEU A 1 170 ? 2.510 -2.319 10.502 1.00 96.75 170 LEU A N 1
ATOM 1267 C CA . LEU A 1 170 ? 2.520 -3.624 11.175 1.00 96.75 170 LEU A CA 1
ATOM 1268 C C . LEU A 1 170 ? 3.127 -3.556 12.584 1.00 96.75 170 LEU A C 1
ATOM 1270 O O . LEU A 1 170 ? 2.587 -4.158 13.512 1.00 96.75 170 LEU A O 1
ATOM 1274 N N . ARG A 1 171 ? 4.173 -2.745 12.785 1.00 96.00 171 ARG A N 1
ATOM 1275 C CA . ARG A 1 171 ? 4.781 -2.510 14.108 1.00 96.00 171 ARG A CA 1
ATOM 1276 C C . ARG A 1 171 ? 3.806 -1.913 15.132 1.00 96.00 171 ARG A C 1
ATOM 1278 O O . ARG A 1 171 ? 4.007 -2.092 16.330 1.00 96.00 171 ARG A O 1
ATOM 1285 N N . ARG A 1 172 ? 2.731 -1.247 14.689 1.00 94.69 172 ARG A N 1
ATOM 1286 C CA . ARG A 1 172 ? 1.685 -0.686 15.564 1.00 94.69 172 ARG A CA 1
ATOM 1287 C C . ARG A 1 172 ? 0.592 -1.677 15.930 1.00 94.69 172 ARG A C 1
ATOM 1289 O O . ARG A 1 172 ? -0.284 -1.313 16.701 1.00 94.69 172 ARG A O 1
ATOM 1296 N N . ARG A 1 173 ? 0.600 -2.912 15.425 1.00 92.31 173 ARG A N 1
ATOM 1297 C CA . ARG A 1 173 ? -0.456 -3.893 15.723 1.00 92.31 173 ARG A CA 1
ATOM 1298 C C . ARG A 1 173 ? -0.665 -4.033 17.232 1.00 92.31 173 ARG A C 1
ATOM 1300 O O . ARG A 1 173 ? -1.729 -3.747 17.760 1.00 92.31 173 ARG A O 1
ATOM 1307 N N . ASN A 1 174 ? 0.382 -4.318 17.993 1.00 86.12 174 ASN A N 1
ATOM 1308 C CA . ASN A 1 174 ? 0.222 -4.565 19.431 1.00 86.12 174 ASN A CA 1
ATOM 1309 C C . ASN A 1 174 ? -0.199 -3.335 20.251 1.00 86.12 174 ASN A C 1
ATOM 1311 O O . ASN A 1 174 ? -0.641 -3.497 21.384 1.00 86.12 174 ASN A O 1
ATOM 1315 N N . THR A 1 175 ? -0.109 -2.130 19.686 1.00 91.00 175 THR A N 1
ATOM 1316 C CA . THR A 1 175 ? -0.498 -0.891 20.361 1.00 91.00 175 THR A CA 1
ATOM 1317 C C . THR A 1 175 ? -1.823 -0.351 19.832 1.00 91.00 175 THR A C 1
ATOM 1319 O O . THR A 1 175 ? -2.730 -0.114 20.615 1.00 91.00 175 THR A O 1
ATOM 1322 N N . ALA A 1 176 ? -1.985 -0.208 18.520 1.00 93.62 176 ALA A N 1
ATOM 1323 C CA . ALA A 1 176 ? -3.070 0.544 17.898 1.00 93.62 176 ALA A CA 1
ATOM 1324 C C . ALA A 1 176 ? -4.208 -0.311 17.319 1.00 93.62 176 ALA A C 1
ATOM 1326 O O . ALA A 1 176 ? -5.330 0.193 17.237 1.00 93.62 176 ALA A O 1
ATOM 1327 N N . PHE A 1 177 ? -3.964 -1.563 16.902 1.00 96.00 177 PHE A N 1
ATOM 1328 C CA . PHE A 1 177 ? -5.003 -2.373 16.245 1.00 96.00 177 PHE A CA 1
ATOM 1329 C C . PHE A 1 177 ? -4.863 -3.893 16.401 1.00 96.00 177 PHE A C 1
ATOM 1331 O O . PHE A 1 177 ? -3.771 -4.434 16.445 1.00 96.00 177 PHE A O 1
ATOM 1338 N N . GLU A 1 178 ? -5.959 -4.638 16.456 1.00 94.88 178 GLU A N 1
ATOM 1339 C CA . GLU A 1 178 ? -5.914 -6.068 16.788 1.00 94.88 178 GLU A CA 1
ATOM 1340 C C . GLU A 1 178 ? -5.516 -6.943 15.593 1.00 94.88 178 GLU A C 1
ATOM 1342 O O . GLU A 1 178 ? -4.624 -7.788 15.704 1.00 94.88 178 GLU A O 1
ATOM 1347 N N . ARG A 1 179 ? -6.138 -6.726 14.431 1.00 95.31 179 ARG A N 1
ATOM 1348 C CA . ARG A 1 179 ? -5.969 -7.577 13.247 1.00 95.31 179 ARG A CA 1
ATOM 1349 C C . ARG A 1 179 ? -5.586 -6.768 12.018 1.00 95.31 179 ARG A C 1
ATOM 1351 O O . ARG A 1 179 ? -5.990 -5.621 11.855 1.00 95.31 179 ARG A O 1
ATOM 1358 N N . PHE A 1 180 ? -4.803 -7.396 11.149 1.00 97.19 180 PHE A N 1
ATOM 1359 C CA . PHE A 1 180 ? -4.389 -6.840 9.869 1.00 97.19 180 PHE A CA 1
ATOM 1360 C C . PHE A 1 180 ? -4.808 -7.786 8.754 1.00 97.19 180 PHE A C 1
ATOM 1362 O O . PHE A 1 180 ? -4.694 -9.005 8.904 1.00 97.19 180 PHE A O 1
ATOM 1369 N N . ARG A 1 181 ? -5.265 -7.217 7.640 1.00 97.06 181 ARG A N 1
ATOM 1370 C CA . ARG A 1 181 ? -5.508 -7.955 6.409 1.00 97.06 181 ARG A CA 1
ATOM 1371 C C . ARG A 1 181 ? -5.123 -7.127 5.195 1.00 97.06 181 ARG A C 1
ATOM 1373 O O . ARG A 1 181 ? -5.472 -5.959 5.094 1.00 97.06 181 ARG A O 1
ATOM 1380 N N . MET A 1 182 ? -4.448 -7.750 4.250 1.00 97.50 182 MET A N 1
ATOM 1381 C CA . MET A 1 182 ? -4.081 -7.184 2.969 1.00 97.50 182 MET A CA 1
ATOM 1382 C C . MET A 1 182 ? -4.697 -8.022 1.862 1.00 97.50 182 MET A C 1
ATOM 1384 O O . MET A 1 182 ? -4.629 -9.248 1.900 1.00 97.50 182 MET A O 1
ATOM 1388 N N . PHE A 1 183 ? -5.255 -7.352 0.865 1.00 97.69 183 PHE A N 1
ATOM 1389 C CA . PHE A 1 183 ? -5.682 -7.959 -0.383 1.00 97.69 183 PHE A CA 1
ATOM 1390 C C . PHE A 1 183 ? -4.840 -7.373 -1.509 1.00 97.69 183 PHE A C 1
ATOM 1392 O O . PHE A 1 183 ? -4.777 -6.155 -1.662 1.00 97.69 183 PHE A O 1
ATOM 1399 N N . ALA A 1 184 ? -4.187 -8.223 -2.286 1.00 97.56 184 ALA A N 1
ATOM 1400 C CA . ALA A 1 184 ? -3.339 -7.827 -3.403 1.00 97.56 184 ALA A CA 1
ATOM 1401 C C . ALA A 1 184 ? -3.650 -8.687 -4.625 1.00 97.56 184 ALA A C 1
ATOM 1403 O O . ALA A 1 184 ? -4.161 -9.798 -4.504 1.00 97.56 184 ALA A O 1
ATOM 1404 N N . LEU A 1 185 ? -3.355 -8.185 -5.819 1.00 98.12 185 LEU A N 1
ATOM 1405 C CA . LEU A 1 185 ? -3.414 -9.015 -7.014 1.00 98.12 185 LEU A CA 1
ATOM 1406 C C . LEU A 1 185 ? -2.190 -9.943 -7.059 1.00 98.12 185 LEU A C 1
ATOM 1408 O O . LEU A 1 185 ? -1.089 -9.579 -6.641 1.00 98.12 185 LEU A O 1
ATOM 1412 N N . THR A 1 186 ? -2.388 -11.141 -7.601 1.00 97.56 186 THR A N 1
ATOM 1413 C CA . THR A 1 186 ? -1.304 -11.996 -8.102 1.00 97.56 186 THR A CA 1
ATOM 1414 C C . THR A 1 186 ? -0.488 -11.236 -9.146 1.00 97.56 186 THR A C 1
ATOM 1416 O O . THR A 1 186 ? -0.997 -10.324 -9.802 1.00 97.56 186 THR A O 1
ATOM 1419 N N . ASP A 1 187 ? 0.780 -11.608 -9.331 1.00 96.62 187 ASP A N 1
ATOM 1420 C CA . ASP A 1 187 ? 1.629 -10.933 -10.319 1.00 96.62 187 ASP A CA 1
ATOM 1421 C C . ASP A 1 187 ? 1.088 -11.110 -11.747 1.00 96.62 187 ASP A C 1
ATOM 1423 O O . ASP A 1 187 ? 1.156 -10.198 -12.570 1.00 96.62 187 ASP A O 1
ATOM 1427 N N . GLU A 1 188 ? 0.489 -12.263 -12.039 1.00 97.00 188 GLU A N 1
ATOM 1428 C CA . GLU A 1 188 ? -0.192 -12.546 -13.298 1.00 97.00 188 GLU A CA 1
ATOM 1429 C C . GLU A 1 188 ? -1.382 -11.605 -13.521 1.00 97.00 188 GLU A C 1
ATOM 1431 O O . GLU A 1 188 ? -1.524 -11.053 -14.614 1.00 97.00 188 GLU A O 1
ATOM 1436 N N . ALA A 1 189 ? -2.214 -11.388 -12.496 1.00 97.56 189 ALA A N 1
ATOM 1437 C CA . ALA A 1 189 ? -3.347 -10.472 -12.585 1.00 97.56 189 ALA A CA 1
ATOM 1438 C C . ALA A 1 189 ? -2.894 -9.007 -12.691 1.00 97.56 189 ALA A C 1
ATOM 1440 O O . ALA A 1 189 ? -3.398 -8.290 -13.549 1.00 97.56 189 ALA A O 1
ATOM 1441 N N . GLU A 1 190 ? -1.892 -8.577 -11.916 1.00 97.06 190 GLU A N 1
ATOM 1442 C CA . GLU A 1 190 ? -1.287 -7.238 -12.043 1.00 97.06 190 GLU A CA 1
ATOM 1443 C C . GLU A 1 190 ? -0.722 -6.991 -13.452 1.00 97.06 190 GLU A C 1
ATOM 1445 O O . GLU A 1 190 ? -0.843 -5.903 -14.013 1.00 97.06 190 GLU A O 1
ATOM 1450 N N . LYS A 1 191 ? -0.092 -8.004 -14.058 1.00 96.69 191 LYS A N 1
ATOM 1451 C CA . LYS A 1 191 ? 0.445 -7.904 -15.422 1.00 96.69 191 LYS A CA 1
ATOM 1452 C C . LYS A 1 191 ? -0.646 -7.816 -16.488 1.00 96.69 191 LYS A C 1
ATOM 1454 O O . LYS A 1 191 ? -0.362 -7.266 -17.552 1.00 96.69 191 LYS A O 1
ATOM 1459 N N . ALA A 1 192 ? -1.822 -8.384 -16.226 1.00 96.50 192 ALA A N 1
ATOM 1460 C CA . ALA A 1 192 ? -2.982 -8.370 -17.116 1.00 96.50 192 ALA A CA 1
ATOM 1461 C C . ALA A 1 192 ? -3.889 -7.141 -16.910 1.00 96.50 192 ALA A C 1
ATOM 1463 O O . ALA A 1 192 ? -4.676 -6.809 -17.796 1.00 96.50 192 ALA A O 1
ATOM 1464 N N . ASP A 1 193 ? -3.781 -6.460 -15.769 1.00 95.75 193 ASP A N 1
ATOM 1465 C CA . ASP A 1 193 ? -4.450 -5.188 -15.509 1.00 95.75 193 ASP A CA 1
ATOM 1466 C C . ASP A 1 193 ? -3.716 -4.070 -16.258 1.00 95.75 193 ASP A C 1
ATOM 1468 O O . ASP A 1 193 ? -2.561 -3.772 -15.974 1.00 95.75 193 ASP A O 1
ATOM 1472 N N . HIS A 1 194 ? -4.339 -3.476 -17.273 1.00 95.00 194 HIS A N 1
ATOM 1473 C CA . HI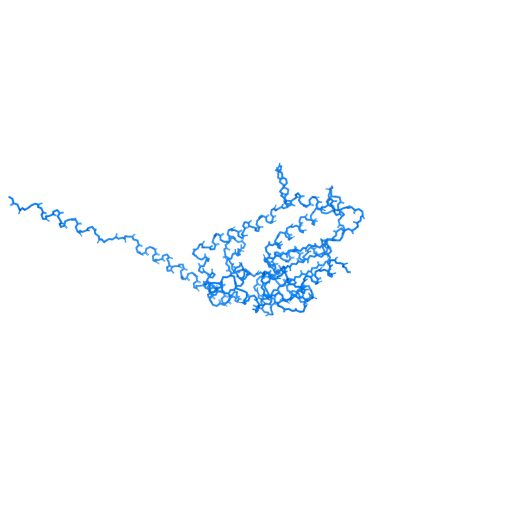S A 1 194 ? -3.693 -2.469 -18.117 1.00 95.00 194 HIS A CA 1
ATOM 1474 C C . HIS A 1 194 ? -4.162 -1.066 -17.732 1.00 95.00 194 HIS A C 1
ATOM 1476 O O . HIS A 1 194 ? -5.330 -0.733 -17.929 1.00 95.00 194 HIS A O 1
ATOM 1482 N N . LEU A 1 195 ? -3.242 -0.214 -17.267 1.00 92.62 195 LEU A N 1
ATOM 1483 C CA . LEU A 1 195 ? -3.539 1.183 -16.943 1.00 92.62 195 LEU A CA 1
ATOM 1484 C C . LEU A 1 195 ? -3.940 1.981 -18.190 1.00 92.62 195 LEU A C 1
ATOM 1486 O O . LEU A 1 195 ? -4.977 2.640 -18.205 1.00 92.62 195 LEU A O 1
ATOM 1490 N N . VAL A 1 196 ? -3.116 1.916 -19.240 1.00 90.69 196 VAL A N 1
ATOM 1491 C CA . VAL A 1 196 ? -3.413 2.513 -20.546 1.00 90.69 196 VAL A CA 1
ATOM 1492 C C . VAL A 1 196 ? -3.183 1.437 -21.598 1.00 90.69 196 VAL A C 1
ATOM 1494 O O . VAL A 1 196 ? -2.025 1.128 -21.896 1.00 90.69 196 VAL A O 1
ATOM 1497 N N . PRO A 1 197 ? -4.250 0.837 -22.159 1.00 87.56 197 PRO A N 1
ATOM 1498 C CA . PRO A 1 197 ? -4.114 -0.199 -23.172 1.00 87.56 197 PRO A CA 1
ATOM 1499 C C . PRO A 1 197 ? -3.143 0.224 -24.278 1.00 87.56 197 PRO A C 1
ATOM 1501 O O . PRO A 1 197 ? -3.182 1.360 -24.747 1.00 87.56 197 PRO A O 1
ATOM 1504 N N . VAL A 1 198 ? -2.265 -0.698 -24.683 1.00 86.62 198 VAL A N 1
ATOM 1505 C CA . VAL A 1 198 ? -1.184 -0.496 -25.668 1.00 86.62 198 VAL A CA 1
ATOM 1506 C C . VAL A 1 198 ? -0.032 0.390 -25.177 1.00 86.62 198 VAL A C 1
ATOM 1508 O O . VAL A 1 198 ? 1.111 -0.041 -25.273 1.00 86.62 198 VAL A O 1
ATOM 1511 N N . ALA A 1 199 ? -0.295 1.582 -24.635 1.00 88.50 199 ALA A N 1
ATOM 1512 C CA . ALA A 1 199 ? 0.761 2.532 -24.260 1.00 88.50 199 ALA A CA 1
ATOM 1513 C C . ALA A 1 199 ? 1.519 2.132 -22.981 1.00 88.50 199 ALA A C 1
ATOM 1515 O O . ALA A 1 199 ? 2.732 2.307 -22.890 1.00 88.50 199 ALA A O 1
ATOM 1516 N N . TYR A 1 200 ? 0.812 1.579 -21.996 1.00 92.25 200 TYR A N 1
ATOM 1517 C CA . TYR A 1 200 ? 1.395 1.050 -20.768 1.00 92.25 200 TYR A CA 1
ATOM 1518 C C . TYR A 1 200 ? 0.598 -0.189 -20.309 1.00 92.25 200 TYR A C 1
ATOM 1520 O O . TYR A 1 200 ? -0.356 -0.070 -19.535 1.00 92.25 200 TYR A O 1
ATOM 1528 N N . PRO A 1 201 ? 0.945 -1.394 -20.815 1.00 93.38 201 PRO A N 1
ATOM 1529 C CA . PRO A 1 201 ? 0.196 -2.638 -20.613 1.00 93.38 201 PRO A CA 1
ATOM 1530 C C . PRO A 1 201 ? 0.559 -3.312 -19.279 1.00 93.38 201 PRO A C 1
ATOM 1532 O O . PRO A 1 201 ? 0.908 -4.493 -19.219 1.00 93.38 201 PRO A O 1
ATOM 1535 N N . ARG A 1 202 ? 0.561 -2.518 -18.212 1.00 95.50 202 ARG A N 1
ATOM 1536 C CA . ARG A 1 202 ? 0.748 -2.942 -16.826 1.00 95.50 202 ARG A CA 1
ATOM 1537 C C . ARG A 1 202 ? -0.150 -2.110 -15.927 1.00 95.50 202 ARG A C 1
ATOM 1539 O O . ARG A 1 202 ? -0.648 -1.061 -16.347 1.00 95.50 202 ARG A O 1
ATOM 1546 N N . SER A 1 203 ? -0.346 -2.586 -14.707 1.00 96.19 203 SER A N 1
ATOM 1547 C CA . SER A 1 203 ? -1.274 -1.969 -13.776 1.00 96.19 203 SER A CA 1
ATOM 1548 C C . SER A 1 203 ? -0.819 -0.592 -13.311 1.00 96.19 203 SER A C 1
ATOM 1550 O O . SER A 1 203 ? 0.325 -0.163 -13.502 1.00 96.19 203 SER A O 1
ATOM 1552 N N . LEU A 1 204 ? -1.721 0.075 -12.596 1.00 94.62 204 LEU A N 1
ATOM 1553 C CA . LEU A 1 204 ? -1.395 1.296 -11.877 1.00 94.62 204 LEU A CA 1
ATOM 1554 C C . LEU A 1 204 ? -0.258 1.094 -10.861 1.00 94.62 204 LEU A C 1
ATOM 1556 O O . LEU A 1 204 ? 0.596 1.966 -10.750 1.00 94.62 204 LEU A O 1
ATOM 1560 N N . LEU A 1 205 ? -0.196 -0.039 -10.151 1.00 96.06 205 LEU A N 1
ATOM 1561 C CA . LEU A 1 205 ? 0.865 -0.286 -9.162 1.00 96.06 205 LEU A CA 1
ATOM 1562 C C . LEU A 1 205 ? 2.225 -0.460 -9.830 1.00 96.06 205 LEU A C 1
ATOM 1564 O O . LEU A 1 205 ? 3.214 0.092 -9.352 1.00 96.06 205 LEU A O 1
ATOM 1568 N N . TYR A 1 206 ? 2.267 -1.158 -10.964 1.00 96.44 206 TYR A N 1
ATOM 1569 C CA . TYR A 1 206 ? 3.458 -1.238 -11.801 1.00 96.44 206 TYR A CA 1
ATOM 1570 C C . TYR A 1 206 ? 3.932 0.156 -12.242 1.00 96.44 206 TYR A C 1
ATOM 1572 O O . TYR A 1 206 ? 5.127 0.445 -12.159 1.00 96.44 206 TYR A O 1
ATOM 1580 N N . PHE A 1 207 ? 3.006 1.041 -12.625 1.00 94.50 207 PHE A N 1
ATOM 1581 C CA . PHE A 1 207 ? 3.336 2.414 -13.011 1.00 94.50 207 PHE A CA 1
ATOM 1582 C C . PHE A 1 207 ? 3.858 3.247 -11.836 1.00 94.50 207 PHE A C 1
ATOM 1584 O O . PHE A 1 207 ? 4.887 3.909 -11.957 1.00 94.50 207 PHE A O 1
ATOM 1591 N N . VAL A 1 208 ? 3.186 3.188 -10.683 1.00 94.19 208 VAL A N 1
ATOM 1592 C CA . VAL A 1 208 ? 3.590 3.920 -9.474 1.00 94.19 208 VAL A CA 1
ATOM 1593 C C . VAL A 1 208 ? 4.968 3.446 -9.011 1.00 94.19 208 VAL A C 1
ATOM 1595 O O . VAL A 1 208 ? 5.891 4.254 -8.916 1.00 94.19 208 VAL A O 1
ATOM 1598 N N . SER A 1 209 ? 5.135 2.133 -8.830 1.00 94.81 209 SER A N 1
ATOM 1599 C CA . SER A 1 209 ? 6.403 1.490 -8.462 1.00 94.81 209 SER A CA 1
ATOM 1600 C C . SER A 1 209 ? 7.515 1.812 -9.457 1.00 94.81 209 SER A C 1
ATOM 1602 O O . SER A 1 209 ? 8.658 2.047 -9.074 1.00 94.81 209 SER A O 1
ATOM 1604 N N . GLY A 1 210 ? 7.177 1.798 -10.745 1.00 93.38 210 GLY A N 1
ATOM 1605 C CA . GLY A 1 210 ? 8.121 1.854 -11.843 1.00 93.38 210 GLY A CA 1
ATOM 1606 C C . GLY A 1 210 ? 8.517 3.256 -12.257 1.00 93.38 210 GLY A C 1
ATOM 1607 O O . GLY A 1 210 ? 9.623 3.398 -12.748 1.00 93.38 210 GLY A O 1
ATOM 1608 N N . ALA A 1 211 ? 7.677 4.274 -12.076 1.00 91.62 211 ALA A N 1
ATOM 1609 C CA . ALA A 1 211 ? 7.922 5.617 -12.605 1.00 91.62 211 ALA A CA 1
ATOM 1610 C C . ALA A 1 211 ? 7.630 6.757 -11.622 1.00 91.62 211 ALA A C 1
ATOM 1612 O O . ALA A 1 211 ? 8.213 7.827 -11.790 1.00 91.62 211 ALA A O 1
ATOM 1613 N N . LEU A 1 212 ? 6.748 6.574 -10.631 1.00 91.94 212 LEU A N 1
ATOM 1614 C CA . LEU A 1 212 ? 6.279 7.687 -9.792 1.00 91.94 212 LEU A CA 1
ATOM 1615 C C . LEU A 1 212 ? 6.904 7.728 -8.399 1.00 91.94 212 LEU A C 1
ATOM 1617 O O . LEU A 1 212 ? 7.049 8.813 -7.838 1.00 91.94 212 LEU A O 1
ATOM 1621 N N . GLU A 1 213 ? 7.283 6.580 -7.843 1.00 91.94 213 GLU A N 1
ATOM 1622 C CA . GLU A 1 213 ? 7.919 6.543 -6.531 1.00 91.94 213 GLU A CA 1
ATOM 1623 C C . GLU A 1 213 ? 9.277 7.247 -6.511 1.00 91.94 213 GLU A C 1
ATOM 1625 O O . GLU A 1 213 ? 9.966 7.417 -7.530 1.00 91.94 213 GLU A O 1
ATOM 1630 N N . ARG A 1 214 ? 9.646 7.679 -5.305 1.00 87.81 214 ARG A N 1
ATOM 1631 C CA . ARG A 1 214 ? 10.890 8.389 -5.031 1.00 87.81 214 ARG A CA 1
ATOM 1632 C C . ARG A 1 214 ? 11.787 7.581 -4.111 1.00 87.81 214 ARG A C 1
ATOM 1634 O O . ARG A 1 214 ? 11.316 6.905 -3.200 1.00 87.81 214 ARG A O 1
ATOM 1641 N N . ASP A 1 215 ? 13.086 7.674 -4.354 1.00 84.50 215 ASP A N 1
ATOM 1642 C CA . ASP A 1 215 ? 14.087 7.242 -3.391 1.00 84.50 215 ASP A CA 1
ATOM 1643 C C . ASP A 1 215 ? 14.139 8.213 -2.187 1.00 84.50 215 ASP A C 1
ATOM 1645 O O . ASP A 1 215 ? 13.506 9.276 -2.208 1.00 84.50 215 ASP A O 1
ATOM 1649 N N . PRO A 1 216 ? 14.909 7.895 -1.131 1.00 80.12 216 PRO A N 1
ATOM 1650 C CA . PRO A 1 216 ? 15.075 8.790 0.016 1.00 80.12 216 PRO A CA 1
ATOM 1651 C C . PRO A 1 216 ? 15.642 10.180 -0.319 1.00 80.12 216 PRO A C 1
ATOM 1653 O O . PRO A 1 216 ? 15.517 11.093 0.493 1.00 80.12 216 PRO A O 1
ATOM 1656 N N . ASN A 1 217 ? 16.245 10.364 -1.499 1.00 81.50 217 ASN A N 1
ATOM 1657 C CA . ASN A 1 217 ? 16.760 11.651 -1.969 1.00 81.50 217 ASN A CA 1
ATOM 1658 C C . ASN A 1 217 ? 15.708 12.448 -2.765 1.00 81.50 217 ASN A C 1
ATOM 1660 O O . ASN A 1 217 ? 16.031 13.489 -3.337 1.00 81.50 217 ASN A O 1
ATOM 1664 N N . GLY A 1 218 ? 14.464 11.963 -2.859 1.00 78.81 218 GLY A N 1
ATOM 1665 C CA . GLY A 1 218 ? 13.392 12.602 -3.624 1.00 78.81 218 GLY A CA 1
ATOM 1666 C C . GLY A 1 218 ? 13.510 12.413 -5.141 1.00 78.81 218 GLY A C 1
ATOM 1667 O O . GLY A 1 218 ? 12.773 13.047 -5.901 1.00 78.81 218 GLY A O 1
ATOM 1668 N N . THR A 1 219 ? 14.410 11.543 -5.605 1.00 82.75 219 THR A N 1
ATOM 1669 C CA . THR A 1 219 ? 14.635 11.271 -7.029 1.00 82.75 219 THR A CA 1
ATOM 1670 C C . THR A 1 219 ? 13.754 10.120 -7.495 1.00 82.75 219 THR A C 1
ATOM 1672 O O . THR A 1 219 ? 13.532 9.160 -6.765 1.00 82.75 219 THR A O 1
ATOM 1675 N N . SER A 1 220 ? 13.218 10.207 -8.718 1.00 83.06 220 SER A N 1
ATOM 1676 C CA . SER A 1 220 ? 12.420 9.124 -9.306 1.00 83.06 220 SER A CA 1
ATOM 1677 C C . SER A 1 220 ? 13.184 7.810 -9.289 1.00 83.06 220 SER A C 1
ATOM 1679 O O . SER A 1 220 ? 14.264 7.732 -9.869 1.00 83.06 220 SER A O 1
ATOM 1681 N N . ALA A 1 221 ? 12.599 6.768 -8.709 1.00 86.88 221 ALA A N 1
ATOM 1682 C CA . ALA A 1 221 ? 13.246 5.469 -8.603 1.00 86.88 221 ALA A CA 1
ATOM 1683 C C . ALA A 1 221 ? 12.238 4.332 -8.758 1.00 86.88 221 ALA A C 1
ATOM 1685 O O . ALA A 1 221 ? 11.039 4.512 -8.566 1.00 86.88 221 ALA A O 1
ATOM 1686 N N . ALA A 1 222 ? 12.733 3.161 -9.157 1.00 90.56 222 ALA A N 1
ATOM 1687 C CA . ALA A 1 222 ? 11.929 1.952 -9.166 1.00 90.56 222 ALA A CA 1
ATOM 1688 C C . ALA A 1 222 ? 11.875 1.419 -7.730 1.00 90.56 222 ALA A C 1
ATOM 1690 O O . ALA A 1 222 ? 12.880 0.915 -7.228 1.00 90.56 222 ALA A O 1
ATOM 1691 N N . VAL A 1 223 ? 10.729 1.563 -7.066 1.00 92.69 223 VAL A N 1
ATOM 1692 C CA . VAL A 1 223 ? 10.571 1.225 -5.645 1.00 92.69 223 VAL A CA 1
ATOM 1693 C C . VAL A 1 223 ? 9.537 0.113 -5.488 1.00 92.69 223 VAL A C 1
ATOM 1695 O O . VAL A 1 223 ? 8.410 0.267 -5.962 1.00 92.69 223 VAL A O 1
ATOM 1698 N N . PRO A 1 224 ? 9.873 -1.005 -4.822 1.00 94.19 224 PRO A N 1
ATOM 1699 C CA . PRO A 1 224 ? 8.909 -2.056 -4.521 1.00 94.19 224 PRO A CA 1
ATOM 1700 C C . PRO A 1 224 ? 7.730 -1.543 -3.687 1.00 94.19 224 PRO A C 1
ATOM 1702 O O . PRO A 1 224 ? 7.913 -0.941 -2.625 1.00 94.19 224 PRO A O 1
ATOM 1705 N N . LEU A 1 225 ? 6.515 -1.824 -4.158 1.00 95.94 225 LEU A N 1
ATOM 1706 C CA . LEU A 1 225 ? 5.279 -1.553 -3.428 1.00 95.94 225 LEU A CA 1
ATOM 1707 C C . LEU A 1 225 ? 4.776 -2.824 -2.755 1.00 95.94 225 LEU A C 1
ATOM 1709 O O . LEU A 1 225 ? 4.716 -3.882 -3.379 1.00 95.94 225 LEU A O 1
ATOM 1713 N N . SER A 1 226 ? 4.347 -2.699 -1.504 1.00 96.00 226 SER A N 1
ATOM 1714 C CA . SER A 1 226 ? 3.836 -3.819 -0.708 1.00 96.00 226 SER A CA 1
ATOM 1715 C C . SER A 1 226 ? 2.551 -4.438 -1.274 1.00 96.00 226 SER A C 1
ATOM 1717 O O . SER A 1 226 ? 2.256 -5.597 -1.015 1.00 96.00 226 SER A O 1
ATOM 1719 N N . GLY A 1 227 ? 1.804 -3.713 -2.113 1.00 96.62 227 GLY A N 1
ATOM 1720 C CA . GLY A 1 227 ? 0.621 -4.247 -2.790 1.00 96.62 227 GLY A CA 1
ATOM 1721 C C . GLY A 1 227 ? 0.904 -5.173 -3.971 1.00 96.62 227 GLY A C 1
ATOM 1722 O O . GLY A 1 227 ? -0.046 -5.706 -4.534 1.00 96.62 227 GLY A O 1
ATOM 1723 N N . MET A 1 228 ? 2.165 -5.369 -4.373 1.00 96.69 228 MET A N 1
ATOM 1724 C CA . MET A 1 228 ? 2.509 -6.203 -5.530 1.00 96.69 228 MET A CA 1
ATOM 1725 C C . MET A 1 228 ? 3.066 -7.563 -5.087 1.00 96.69 228 MET A C 1
ATOM 1727 O O . MET A 1 228 ? 4.177 -7.650 -4.559 1.00 96.69 228 MET A O 1
ATOM 1731 N N . ALA A 1 229 ? 2.343 -8.646 -5.391 1.00 95.50 229 ALA A N 1
ATOM 1732 C CA . ALA A 1 229 ? 2.697 -10.010 -4.976 1.00 95.50 229 ALA A CA 1
ATOM 1733 C C . ALA A 1 229 ? 4.104 -10.463 -5.405 1.00 95.50 229 ALA A C 1
ATOM 1735 O O . ALA A 1 229 ? 4.759 -11.229 -4.702 1.00 95.50 229 ALA A O 1
ATOM 1736 N N . ARG A 1 230 ? 4.610 -9.956 -6.534 1.00 93.62 230 ARG A N 1
ATOM 1737 C CA . ARG A 1 230 ? 5.936 -10.312 -7.068 1.00 93.62 230 ARG A CA 1
ATOM 1738 C C . ARG A 1 230 ? 7.103 -10.058 -6.113 1.00 93.62 230 ARG A C 1
ATOM 1740 O O . ARG A 1 230 ? 8.177 -10.628 -6.298 1.00 93.62 230 ARG A O 1
ATOM 1747 N N . TRP A 1 231 ? 6.922 -9.181 -5.127 1.00 93.94 231 TRP A N 1
ATOM 1748 C CA . TRP A 1 231 ? 7.968 -8.849 -4.164 1.00 93.94 231 TRP A CA 1
ATOM 1749 C C . TRP A 1 231 ? 8.007 -9.790 -2.958 1.00 93.94 231 TRP A C 1
ATOM 1751 O O . TRP A 1 231 ? 8.923 -9.681 -2.154 1.00 93.94 231 TRP A O 1
ATOM 1761 N N . TYR A 1 232 ? 7.065 -10.731 -2.854 1.00 92.00 232 TYR A N 1
ATOM 1762 C CA . TYR A 1 232 ? 6.981 -11.699 -1.757 1.00 92.00 232 TYR A CA 1
ATOM 1763 C C . TYR A 1 232 ? 7.649 -13.047 -2.075 1.00 92.00 232 TYR A C 1
ATOM 1765 O O . TYR A 1 232 ? 7.753 -13.901 -1.205 1.00 92.00 232 TYR A O 1
ATOM 1773 N N . GLY A 1 233 ? 8.123 -13.256 -3.309 1.00 83.12 233 GLY A N 1
ATOM 1774 C CA . GLY A 1 233 ? 8.756 -14.513 -3.718 1.00 83.12 233 GLY A CA 1
ATOM 1775 C C . GLY A 1 233 ? 10.124 -14.774 -3.071 1.00 83.12 233 GLY A C 1
ATOM 1776 O O . GLY A 1 233 ? 10.881 -13.850 -2.757 1.00 83.12 233 GLY A O 1
ATOM 1777 N N . SER A 1 234 ? 10.475 -16.057 -2.936 1.00 66.50 234 SER A N 1
ATOM 1778 C CA . SER A 1 234 ? 11.781 -16.508 -2.439 1.00 66.50 234 SER A CA 1
ATOM 1779 C C . SER A 1 234 ? 12.934 -15.948 -3.279 1.00 66.50 234 SER A C 1
ATOM 1781 O O . SER A 1 234 ? 12.894 -16.016 -4.508 1.00 66.50 234 SER A O 1
ATOM 1783 N N . GLY A 1 235 ? 13.983 -15.444 -2.626 1.00 68.44 235 GLY A N 1
ATOM 1784 C CA . GLY A 1 235 ? 15.167 -14.894 -3.299 1.00 68.44 235 GLY A CA 1
ATOM 1785 C C . GLY A 1 235 ? 15.024 -13.441 -3.762 1.00 68.44 235 GLY A C 1
ATOM 1786 O O . GLY A 1 235 ? 15.973 -12.890 -4.316 1.00 68.44 235 GLY A O 1
ATOM 1787 N N . GLN A 1 236 ? 13.879 -12.798 -3.510 1.00 79.06 236 GLN A N 1
ATOM 1788 C CA . GLN A 1 236 ? 13.750 -11.359 -3.697 1.00 79.06 236 GLN A CA 1
ATOM 1789 C C . GLN A 1 236 ? 14.590 -10.611 -2.652 1.00 79.06 236 GLN A C 1
ATOM 1791 O O . GLN A 1 236 ? 14.524 -10.916 -1.463 1.00 79.06 236 GLN A O 1
ATOM 1796 N N . THR A 1 237 ? 15.370 -9.626 -3.088 1.00 76.50 237 THR A N 1
ATOM 1797 C CA . THR A 1 237 ? 16.199 -8.782 -2.205 1.00 76.50 237 THR A CA 1
ATOM 1798 C C . THR A 1 237 ? 15.856 -7.298 -2.323 1.00 76.50 237 THR A C 1
ATOM 1800 O O . THR A 1 237 ? 16.342 -6.476 -1.544 1.00 76.50 237 THR A O 1
ATOM 1803 N N . ALA A 1 238 ? 14.995 -6.938 -3.280 1.00 81.44 238 ALA A N 1
ATOM 1804 C CA . ALA A 1 238 ? 14.521 -5.576 -3.445 1.00 81.44 238 ALA A CA 1
ATOM 1805 C C . ALA A 1 238 ? 13.666 -5.133 -2.242 1.00 81.44 238 ALA A C 1
ATOM 1807 O O . ALA A 1 238 ? 12.827 -5.885 -1.752 1.00 81.44 238 ALA A O 1
ATOM 1808 N N . GLY A 1 239 ? 13.848 -3.883 -1.804 1.00 78.25 239 GLY A N 1
ATOM 1809 C CA . GLY A 1 239 ? 13.048 -3.268 -0.736 1.00 78.25 239 GLY A CA 1
ATOM 1810 C C . GLY A 1 239 ? 13.682 -3.278 0.660 1.00 78.25 239 GLY A C 1
ATOM 1811 O O . GLY A 1 239 ? 13.130 -2.655 1.561 1.00 78.25 239 GLY A O 1
ATOM 1812 N N . GLY A 1 240 ? 14.851 -3.904 0.839 1.00 87.94 240 GLY A N 1
ATOM 1813 C CA . GLY A 1 240 ? 15.647 -3.786 2.067 1.00 87.94 240 GLY A CA 1
ATOM 1814 C C . GLY A 1 240 ? 15.094 -4.557 3.272 1.00 87.94 240 GLY A C 1
ATOM 1815 O O . GLY A 1 240 ? 14.346 -5.525 3.123 1.00 87.94 240 GLY A O 1
ATOM 1816 N N . ALA A 1 241 ? 15.497 -4.142 4.476 1.00 91.88 241 ALA A N 1
ATOM 1817 C CA . ALA A 1 241 ? 15.182 -4.841 5.724 1.00 91.88 241 ALA A CA 1
ATOM 1818 C C . ALA A 1 241 ? 13.679 -4.825 6.046 1.00 91.88 241 ALA A C 1
ATOM 1820 O O . ALA A 1 241 ? 13.128 -5.828 6.487 1.00 91.88 241 ALA A O 1
ATOM 1821 N N . GLU A 1 242 ? 12.991 -3.721 5.767 1.00 94.50 242 GLU A N 1
ATOM 1822 C CA . GLU A 1 242 ? 11.548 -3.597 5.975 1.00 94.50 242 GLU A CA 1
ATOM 1823 C C . GLU A 1 242 ? 10.749 -4.503 5.031 1.00 94.50 242 GLU A C 1
ATOM 1825 O O . GLU A 1 242 ? 9.681 -4.990 5.400 1.00 94.50 242 GLU A O 1
ATOM 1830 N N . ALA A 1 243 ? 11.265 -4.779 3.828 1.00 93.56 243 ALA A N 1
ATOM 1831 C CA . ALA A 1 243 ? 10.653 -5.757 2.934 1.00 93.56 243 ALA A CA 1
ATOM 1832 C C . ALA A 1 243 ? 10.826 -7.194 3.436 1.00 93.56 243 ALA A C 1
ATOM 1834 O O . ALA A 1 243 ? 9.938 -8.020 3.242 1.00 93.56 243 ALA A O 1
ATOM 1835 N N . GLU A 1 244 ? 11.950 -7.510 4.082 1.00 93.56 244 GLU A N 1
ATOM 1836 C CA . GLU A 1 244 ? 12.123 -8.788 4.782 1.00 93.56 244 GLU A CA 1
ATOM 1837 C C . GLU A 1 244 ? 11.156 -8.912 5.964 1.00 93.56 244 GLU A C 1
ATOM 1839 O O . GLU A 1 244 ? 10.449 -9.907 6.064 1.00 93.56 244 GLU A O 1
ATOM 1844 N N . GLU A 1 245 ? 11.038 -7.879 6.803 1.00 94.06 245 GLU A N 1
ATOM 1845 C CA . GLU A 1 245 ? 10.110 -7.869 7.944 1.00 94.06 245 GLU A CA 1
ATOM 1846 C C . GLU A 1 245 ? 8.666 -8.151 7.514 1.00 94.06 245 GLU A C 1
ATOM 1848 O O . GLU A 1 245 ? 7.996 -9.012 8.082 1.00 94.06 245 GLU A O 1
ATOM 1853 N N . VAL A 1 246 ? 8.190 -7.462 6.475 1.00 95.75 246 VAL A N 1
ATOM 1854 C CA . VAL A 1 246 ? 6.835 -7.665 5.948 1.00 95.75 246 VAL A CA 1
ATOM 1855 C C . VAL A 1 246 ? 6.658 -9.071 5.370 1.00 95.75 246 VAL A C 1
ATOM 1857 O O . VAL A 1 246 ? 5.591 -9.658 5.546 1.00 95.75 246 VAL A O 1
ATOM 1860 N N . ARG A 1 247 ? 7.673 -9.628 4.696 1.00 94.75 247 ARG A N 1
ATOM 1861 C CA . ARG A 1 247 ? 7.619 -10.998 4.160 1.00 94.75 247 ARG A CA 1
ATOM 1862 C C . ARG A 1 247 ? 7.562 -12.043 5.265 1.00 94.75 247 ARG A C 1
ATOM 1864 O O . ARG A 1 247 ? 6.713 -12.919 5.196 1.00 94.75 247 ARG A O 1
ATOM 1871 N N . VAL A 1 248 ? 8.365 -11.893 6.318 1.00 93.75 248 VAL A N 1
ATOM 1872 C CA . VAL A 1 248 ? 8.318 -12.774 7.495 1.00 93.75 248 VAL A CA 1
ATOM 1873 C C . VAL A 1 248 ? 6.917 -12.787 8.111 1.00 93.75 248 VAL A C 1
ATOM 1875 O O . VAL A 1 248 ? 6.402 -13.852 8.445 1.00 93.75 248 VAL A O 1
ATOM 1878 N N . VAL A 1 249 ? 6.269 -11.623 8.227 1.00 94.56 249 VAL A N 1
ATOM 1879 C CA . VAL A 1 249 ? 4.881 -11.548 8.709 1.00 94.56 249 VAL A CA 1
ATOM 1880 C C . VAL A 1 249 ? 3.916 -12.222 7.729 1.00 94.56 249 VAL A C 1
ATOM 1882 O O . VAL A 1 249 ? 3.027 -12.950 8.164 1.00 94.56 249 VAL A O 1
ATOM 1885 N N . ALA A 1 250 ? 4.084 -12.013 6.421 1.00 94.75 250 ALA A N 1
ATOM 1886 C CA . ALA A 1 250 ? 3.231 -12.627 5.405 1.00 94.75 250 ALA A CA 1
ATOM 1887 C C . ALA A 1 250 ? 3.325 -14.160 5.391 1.00 94.75 250 ALA A C 1
ATOM 1889 O O . ALA A 1 250 ? 2.296 -14.830 5.307 1.00 94.75 250 ALA A O 1
ATOM 1890 N N . ASP A 1 251 ? 4.531 -14.703 5.548 1.00 93.69 251 ASP A N 1
ATOM 1891 C CA . ASP A 1 251 ? 4.780 -16.143 5.617 1.00 93.69 251 ASP A CA 1
ATOM 1892 C C . ASP A 1 251 ? 4.221 -16.755 6.911 1.00 93.69 251 ASP A C 1
ATOM 1894 O O . ASP A 1 251 ? 3.663 -17.854 6.896 1.00 93.69 251 ASP A O 1
ATOM 1898 N N . ALA A 1 252 ? 4.331 -16.036 8.034 1.00 94.62 252 ALA A N 1
ATOM 1899 C CA . ALA A 1 252 ? 3.786 -16.471 9.319 1.00 94.62 252 ALA A CA 1
ATOM 1900 C C . ALA A 1 252 ? 2.248 -16.397 9.372 1.00 94.62 252 ALA A C 1
ATOM 1902 O O . ALA A 1 252 ? 1.610 -17.181 10.078 1.00 94.62 252 ALA A O 1
ATOM 1903 N N . GLU A 1 253 ? 1.640 -15.467 8.631 1.00 94.06 253 GLU A N 1
ATOM 1904 C CA . GLU A 1 253 ? 0.202 -15.198 8.641 1.00 94.06 253 GLU A CA 1
ATOM 1905 C C . GLU A 1 253 ? -0.394 -15.182 7.222 1.00 94.06 253 GLU A C 1
ATOM 1907 O O . GLU A 1 253 ? -0.905 -14.155 6.764 1.00 94.06 253 GLU A O 1
ATOM 1912 N N . PRO A 1 254 ? -0.446 -16.328 6.521 1.00 88.56 254 PRO A N 1
ATOM 1913 C CA . PRO A 1 254 ? -0.898 -16.376 5.128 1.00 88.56 254 PRO A CA 1
ATOM 1914 C C . PRO A 1 254 ? -2.346 -15.890 4.943 1.00 88.56 254 PRO A C 1
ATOM 1916 O O . PRO A 1 254 ? -2.716 -15.389 3.887 1.00 88.56 254 PRO A O 1
ATOM 1919 N N . ARG A 1 255 ? -3.187 -15.971 5.984 1.00 91.06 255 ARG A N 1
ATOM 1920 C CA . ARG A 1 255 ? -4.570 -15.453 5.949 1.00 91.06 255 ARG A CA 1
ATOM 1921 C C . ARG A 1 255 ? -4.665 -13.929 6.071 1.00 91.06 255 ARG A C 1
ATOM 1923 O O . ARG A 1 255 ? -5.727 -13.371 5.774 1.00 91.06 255 ARG A O 1
ATOM 1930 N N . ALA A 1 256 ? -3.597 -13.270 6.520 1.00 93.88 256 ALA A N 1
ATOM 1931 C CA . ALA A 1 256 ? -3.487 -11.818 6.560 1.00 93.88 256 ALA A CA 1
ATOM 1932 C C . ALA A 1 256 ? -3.039 -11.240 5.207 1.00 93.88 256 ALA A C 1
ATOM 1934 O O . ALA A 1 256 ? -3.215 -10.047 5.000 1.00 93.88 256 ALA A O 1
ATOM 1935 N N . PHE A 1 257 ? -2.521 -12.053 4.279 1.00 96.38 257 PHE A N 1
ATOM 1936 C CA . PHE A 1 257 ? -2.033 -11.620 2.965 1.00 96.38 257 PHE A CA 1
ATOM 1937 C C . PHE A 1 257 ? -2.737 -12.411 1.859 1.00 96.38 257 PHE A C 1
ATOM 1939 O O . PHE A 1 257 ? -2.278 -13.454 1.404 1.00 96.38 257 PHE A O 1
ATOM 1946 N N . VAL A 1 258 ? -3.892 -11.909 1.432 1.00 96.31 258 VAL A N 1
ATOM 1947 C CA . VAL A 1 258 ? -4.762 -12.572 0.463 1.00 96.31 258 VAL A CA 1
ATOM 1948 C C . VAL A 1 258 ? -4.401 -12.129 -0.951 1.00 96.31 258 VAL A C 1
ATOM 1950 O O . VAL A 1 258 ? -4.475 -10.944 -1.283 1.00 96.31 258 VAL A O 1
ATOM 1953 N N . LEU A 1 259 ? -4.052 -13.092 -1.804 1.00 96.88 259 LEU A N 1
ATOM 1954 C CA . LEU A 1 259 ? -3.827 -12.855 -3.227 1.00 96.88 259 LEU A CA 1
ATOM 1955 C C . LEU A 1 259 ? -5.100 -13.087 -4.045 1.00 96.88 259 LEU A C 1
ATOM 1957 O O . LEU A 1 259 ? -5.886 -13.993 -3.767 1.00 96.88 259 LEU A O 1
ATOM 1961 N N . SER A 1 260 ? -5.276 -12.262 -5.072 1.00 97.00 260 SER A N 1
ATOM 1962 C CA . SER A 1 260 ? -6.453 -12.222 -5.933 1.00 97.00 260 SER A CA 1
ATOM 1963 C C . SER A 1 260 ? -6.071 -12.383 -7.415 1.00 97.00 260 SER A C 1
ATOM 1965 O O . SER A 1 260 ? -5.063 -11.821 -7.855 1.00 97.00 260 SER A O 1
ATOM 1967 N N . PRO A 1 261 ? -6.843 -13.124 -8.229 1.00 97.56 261 PRO A N 1
ATOM 1968 C CA . PRO A 1 261 ? -8.074 -13.827 -7.868 1.00 97.56 261 PRO A CA 1
ATOM 1969 C C . PRO A 1 261 ? -7.824 -15.084 -7.014 1.00 97.56 261 PRO A C 1
ATOM 1971 O O . PRO A 1 261 ? -6.848 -15.802 -7.211 1.00 97.56 261 PRO A O 1
ATOM 1974 N N . GLY A 1 262 ? -8.753 -15.366 -6.103 1.00 94.75 262 GLY A N 1
ATOM 1975 C CA . GLY A 1 262 ? -8.755 -16.493 -5.175 1.00 94.75 262 GLY A CA 1
ATOM 1976 C C . GLY A 1 262 ? -10.131 -16.684 -4.522 1.00 94.75 262 GLY A C 1
ATOM 1977 O O . GLY A 1 262 ? -11.093 -15.998 -4.859 1.00 94.75 262 GLY A O 1
ATOM 1978 N N . ALA A 1 263 ? -10.242 -17.625 -3.580 1.00 91.38 263 ALA A N 1
ATOM 1979 C CA . ALA A 1 263 ? -11.522 -17.939 -2.930 1.00 91.38 263 ALA A CA 1
ATOM 1980 C C . ALA A 1 263 ? -12.085 -16.769 -2.100 1.00 91.38 263 ALA A C 1
ATOM 1982 O O . ALA A 1 263 ? -13.297 -16.608 -1.991 1.00 91.38 263 ALA A O 1
ATOM 1983 N N . GLU A 1 264 ? -11.204 -15.955 -1.517 1.00 93.31 264 GLU A N 1
ATOM 1984 C CA . GLU A 1 264 ? -11.584 -14.857 -0.623 1.00 93.31 264 GLU A CA 1
ATOM 1985 C C . GLU A 1 264 ? -11.713 -13.500 -1.338 1.00 93.31 264 GLU A C 1
ATOM 1987 O O . GLU A 1 264 ? -12.270 -12.558 -0.780 1.00 93.31 264 GLU A O 1
ATOM 1992 N N . CYS A 1 265 ? -11.213 -13.390 -2.571 1.00 96.88 265 CYS A N 1
ATOM 1993 C CA . CYS A 1 265 ? -11.332 -12.195 -3.400 1.00 96.88 265 CYS A CA 1
ATOM 1994 C C . CYS A 1 265 ? -11.196 -12.570 -4.878 1.00 96.88 265 CYS A C 1
ATOM 1996 O O . CYS A 1 265 ? -10.212 -13.187 -5.276 1.00 96.88 265 CYS A O 1
ATOM 1998 N N . GLY A 1 266 ? -12.178 -12.199 -5.694 1.00 97.12 266 GLY A N 1
ATOM 1999 C CA . GLY A 1 266 ? -12.221 -12.480 -7.129 1.00 97.12 266 GLY A CA 1
ATOM 2000 C C . GLY A 1 266 ? -11.670 -11.357 -8.010 1.00 97.12 266 GLY A C 1
ATOM 2001 O O . GLY A 1 266 ? -11.730 -11.475 -9.236 1.00 97.12 266 GLY A O 1
ATOM 2002 N N . ALA A 1 267 ? -11.136 -10.281 -7.423 1.00 97.62 267 ALA A N 1
ATOM 2003 C CA . ALA A 1 267 ? -10.642 -9.124 -8.159 1.00 97.62 267 ALA A CA 1
ATOM 2004 C C . ALA A 1 267 ? -9.507 -9.506 -9.128 1.00 97.62 267 ALA A C 1
ATOM 2006 O O . ALA A 1 267 ? -8.571 -10.235 -8.798 1.00 97.62 267 ALA A O 1
ATOM 2007 N N . ARG A 1 268 ? -9.584 -8.985 -10.348 1.00 97.50 268 ARG A N 1
ATOM 2008 C CA . ARG A 1 268 ? -8.592 -9.173 -11.419 1.00 97.50 268 ARG A CA 1
ATOM 2009 C C . ARG A 1 268 ? -7.990 -7.859 -11.902 1.00 97.50 268 ARG A C 1
ATOM 2011 O O . ARG A 1 268 ? -7.134 -7.875 -12.775 1.00 97.50 268 ARG A O 1
ATOM 2018 N N . SER A 1 269 ? -8.449 -6.739 -11.356 1.00 96.62 269 SER A N 1
ATOM 2019 C CA . SER A 1 269 ? -7.896 -5.415 -11.606 1.00 96.62 269 SER A CA 1
ATOM 2020 C C . SER A 1 269 ? -7.935 -4.570 -10.344 1.00 96.62 269 SER A C 1
ATOM 2022 O O . SER A 1 269 ? -8.733 -4.810 -9.431 1.00 96.62 269 SER A O 1
ATOM 2024 N N . HIS A 1 270 ? -7.102 -3.534 -10.311 1.00 94.00 270 HIS A N 1
ATOM 2025 C CA . HIS A 1 270 ? -6.997 -2.629 -9.176 1.00 94.00 270 HIS A CA 1
ATOM 2026 C C . HIS A 1 270 ? -8.346 -1.987 -8.800 1.00 94.00 270 HIS A C 1
ATOM 2028 O O . HIS A 1 270 ? -8.658 -1.790 -7.624 1.00 94.00 270 HIS A O 1
ATOM 2034 N N . ALA A 1 271 ? -9.181 -1.676 -9.797 1.00 92.50 271 ALA A N 1
ATOM 2035 C CA . ALA A 1 271 ? -10.485 -1.053 -9.583 1.00 92.50 271 ALA A CA 1
ATOM 2036 C C . ALA A 1 271 ? -11.531 -2.011 -8.984 1.00 92.50 271 ALA A C 1
ATOM 2038 O O . ALA A 1 271 ? -12.456 -1.544 -8.312 1.00 92.50 271 ALA A O 1
ATOM 2039 N N . GLN A 1 272 ? -11.391 -3.322 -9.215 1.00 96.50 272 GLN A N 1
ATOM 2040 C CA . GLN A 1 272 ? -12.374 -4.334 -8.815 1.00 96.50 272 GLN A CA 1
ATOM 2041 C C . GLN A 1 272 ? -12.385 -4.623 -7.313 1.00 96.50 272 GLN A C 1
ATOM 2043 O O . GLN A 1 272 ? -13.407 -5.081 -6.816 1.00 96.50 272 GLN A O 1
ATOM 2048 N N . PHE A 1 273 ? -11.341 -4.277 -6.553 1.00 95.94 273 PHE A N 1
ATOM 2049 C CA . PHE A 1 273 ? -11.367 -4.410 -5.085 1.00 95.94 273 PHE A CA 1
ATOM 2050 C C . PHE A 1 273 ? -12.521 -3.641 -4.415 1.00 95.94 273 PHE A C 1
ATOM 2052 O O . PHE A 1 273 ? -12.889 -3.945 -3.288 1.00 95.94 273 PHE A O 1
ATOM 2059 N N . ARG A 1 274 ? -13.122 -2.652 -5.087 1.00 91.94 274 ARG A N 1
ATOM 2060 C CA . ARG A 1 274 ? -14.265 -1.894 -4.545 1.00 91.94 274 ARG A CA 1
ATOM 2061 C C . ARG A 1 274 ? -15.616 -2.567 -4.774 1.00 91.94 274 ARG A C 1
ATOM 2063 O O . ARG A 1 274 ? -16.597 -2.177 -4.151 1.00 91.94 274 ARG A O 1
ATOM 2070 N N . THR A 1 275 ? -15.684 -3.511 -5.706 1.00 95.06 275 THR A N 1
ATOM 2071 C CA . THR A 1 275 ? -16.946 -4.084 -6.192 1.00 95.06 275 THR A CA 1
ATOM 2072 C C . THR A 1 275 ? -16.948 -5.608 -6.223 1.00 95.06 275 THR A C 1
ATOM 2074 O O . THR A 1 275 ? -17.984 -6.192 -6.528 1.00 95.06 275 THR A O 1
ATOM 2077 N N . ASP A 1 276 ? -15.823 -6.258 -5.914 1.00 97.50 276 ASP A N 1
ATOM 2078 C CA . ASP A 1 276 ? -15.703 -7.713 -5.880 1.00 97.50 276 ASP A CA 1
ATOM 2079 C C . ASP A 1 276 ? -16.613 -8.325 -4.796 1.00 97.50 276 ASP A C 1
ATOM 2081 O O . ASP A 1 276 ? -16.406 -8.068 -3.606 1.00 97.50 276 ASP A O 1
ATOM 2085 N N . PRO A 1 277 ? -17.606 -9.156 -5.163 1.00 96.81 277 PRO A N 1
ATOM 2086 C CA . PRO A 1 277 ? -18.571 -9.679 -4.200 1.00 96.81 277 PRO A CA 1
ATOM 2087 C C . PRO A 1 277 ? -17.946 -10.577 -3.128 1.00 96.81 277 PRO A C 1
ATOM 2089 O O . PRO A 1 277 ? -18.377 -10.537 -1.978 1.00 96.81 277 PRO A O 1
ATOM 2092 N N . ALA A 1 278 ? -16.933 -11.374 -3.487 1.00 96.31 278 ALA A N 1
ATOM 2093 C CA . ALA A 1 278 ? -16.271 -12.282 -2.551 1.00 96.31 278 ALA A CA 1
ATOM 2094 C C . ALA A 1 278 ? -15.516 -11.506 -1.462 1.00 96.31 278 ALA A C 1
ATOM 2096 O O . ALA A 1 278 ? -15.647 -11.815 -0.275 1.00 96.31 278 ALA A O 1
ATOM 2097 N N . LEU A 1 279 ? -14.797 -10.452 -1.850 1.00 96.31 279 LEU A N 1
ATOM 2098 C CA . LEU A 1 279 ? -14.154 -9.535 -0.919 1.00 96.31 279 LEU A CA 1
ATOM 2099 C C . LEU A 1 279 ? -15.170 -8.817 -0.035 1.00 96.31 279 LEU A C 1
ATOM 2101 O O . LEU A 1 279 ? -15.002 -8.799 1.180 1.00 96.31 279 LEU A O 1
ATOM 2105 N N . LEU A 1 280 ? -16.229 -8.243 -0.613 1.00 95.88 280 LEU A N 1
ATOM 2106 C CA . LEU A 1 280 ? -17.239 -7.521 0.166 1.00 95.88 280 LEU A CA 1
ATOM 2107 C C . LEU A 1 280 ? -17.932 -8.437 1.185 1.00 95.88 280 LEU A C 1
ATOM 2109 O O . LEU A 1 280 ? -18.134 -8.025 2.326 1.00 95.88 280 LEU A O 1
ATOM 2113 N N . ALA A 1 281 ? -18.214 -9.692 0.819 1.00 94.94 281 ALA A N 1
ATOM 2114 C CA . ALA A 1 281 ? -18.729 -10.694 1.749 1.00 94.94 281 ALA A CA 1
ATOM 2115 C C . ALA A 1 281 ? -17.725 -11.006 2.874 1.00 94.94 281 ALA A C 1
ATOM 2117 O O . ALA A 1 281 ? -18.109 -11.068 4.041 1.00 94.94 281 ALA A O 1
ATOM 2118 N N . ASN A 1 282 ? -16.432 -11.138 2.554 1.00 92.50 282 ASN A N 1
ATOM 2119 C CA . ASN A 1 282 ? -15.384 -11.320 3.562 1.00 92.50 282 ASN A CA 1
ATOM 2120 C C . ASN A 1 282 ? -15.283 -10.119 4.515 1.00 92.50 282 ASN A C 1
ATOM 2122 O O . ASN A 1 282 ? -15.205 -10.309 5.727 1.00 92.50 282 ASN A O 1
ATOM 2126 N N . LEU A 1 283 ? -15.321 -8.889 3.992 1.00 93.75 283 LEU A N 1
ATOM 2127 C CA . LEU A 1 283 ? -15.309 -7.675 4.812 1.00 93.75 283 LEU A CA 1
ATOM 2128 C C . LEU A 1 283 ? -16.540 -7.595 5.712 1.00 93.75 283 LEU A C 1
ATOM 2130 O O . LEU A 1 283 ? -16.413 -7.228 6.876 1.00 93.75 283 LEU A O 1
ATOM 2134 N N . GLN A 1 284 ? -17.715 -7.973 5.207 1.00 93.94 284 GLN A N 1
ATOM 2135 C CA . GLN A 1 284 ? -18.934 -8.007 6.005 1.00 93.94 284 GLN A CA 1
ATOM 2136 C C . GLN A 1 284 ? -18.798 -8.970 7.189 1.00 93.94 284 GLN A C 1
ATOM 2138 O O . GLN A 1 284 ? -19.095 -8.576 8.313 1.00 93.94 284 GLN A O 1
ATOM 2143 N N . VAL A 1 285 ? -18.285 -10.186 6.968 1.00 90.94 285 VAL A N 1
ATOM 2144 C CA . VAL A 1 285 ? -18.021 -11.148 8.053 1.00 90.94 285 VAL A CA 1
ATOM 2145 C C . VAL A 1 285 ? -17.040 -10.566 9.076 1.00 90.94 285 VAL A C 1
ATOM 2147 O O . VAL A 1 285 ? -17.308 -10.615 10.271 1.00 90.94 285 VAL A O 1
ATOM 2150 N N . MET A 1 286 ? -15.946 -9.942 8.626 1.00 89.31 286 MET A N 1
ATOM 2151 C CA . MET A 1 286 ? -14.963 -9.319 9.527 1.00 89.31 286 MET A CA 1
ATOM 2152 C C . MET A 1 286 ? -15.553 -8.179 10.369 1.00 89.31 286 MET A C 1
ATOM 2154 O O . MET A 1 286 ? -15.216 -8.031 11.544 1.00 89.31 286 MET A O 1
ATOM 2158 N N . ILE A 1 287 ? -16.426 -7.362 9.773 1.00 89.44 287 ILE A N 1
ATOM 2159 C CA . ILE A 1 287 ? -17.060 -6.228 10.452 1.00 89.44 287 ILE A CA 1
ATOM 2160 C C . ILE A 1 287 ? -18.098 -6.720 11.466 1.00 89.44 287 ILE A C 1
ATOM 2162 O O . ILE A 1 287 ? -18.154 -6.171 12.571 1.00 89.44 287 ILE A O 1
ATOM 2166 N N . SER A 1 288 ? -18.883 -7.740 11.104 1.00 86.38 288 SER A N 1
ATOM 2167 C CA . SER A 1 288 ? -19.971 -8.281 11.923 1.00 86.38 288 SER A CA 1
ATOM 2168 C C . SER A 1 288 ? -19.516 -9.115 13.125 1.00 86.38 288 SER A C 1
ATOM 2170 O O . SER A 1 288 ? -20.277 -9.170 14.087 1.00 86.38 288 SER A O 1
ATOM 2172 N N . GLY A 1 289 ? -18.299 -9.675 13.106 1.00 69.06 289 GLY A N 1
ATOM 2173 C CA . GLY A 1 289 ? -17.759 -10.494 14.200 1.00 69.06 289 GLY A CA 1
ATOM 2174 C C . GLY A 1 289 ? -18.097 -11.967 14.046 1.00 69.06 289 GLY A C 1
ATOM 2175 O O . GLY A 1 289 ? -19.241 -12.346 14.370 1.00 69.06 289 GLY A O 1
#

Secondary structure (DSSP, 8-state):
--SSSSHHHHTTTT-----S-SHHHHHHHHHHHHHHHHHHHHHHHTT----HHHHHHHHHHHHTSHHHHHHHHHHHHHHHHHHTTPPPSSSPPPHHHHHHHHHHHHH-SSS----EEEEETTHHHHHHHHHHHHHHHTTSTT-SS-TT--EEEEEEES---BHHHHHHHHTTHHHHEEEEEEEEE-HHHHHH--SBTTTB-S-HHHHIIIII-B-TTS-B----BTTBGGGSSTT--TTHHHHHHHHHHHHH-GGGEEEESSSS----SGGGGGT-HHHHHHHHHHHH-

Foldseek 3Di:
DDDPPVVVVVVVVVPDDDPVPDPVVVVLVVVLLVQLVVQLVVCVVQVLDPDNQQLSLQSNCQSVVVLVVLQVVVVVLLVCLLCQQDDDPPDPRHPSVVVLLVVQVVCLDPPRDAAEAEAAESRLSNVLNSQVSNLVQACDVPRSHHQPDAHAEYEYELYLAALVSVLSSVVCCVRHYPYAAYEAAAQVLQQCAQPDPPSNSGAPSCNCQRHRDADPVRRTDNGDGPRYPVCLDPPRCGRHPSSVVVNVVCVVCVRRYHYPPDQQFPDSGSVCCVPTPSVVVVVVVSNVD